Protein AF-A0A9N9QZ19-F1 (afdb_monomer_lite)

pLDDT: mean 88.07, std 14.99, range [30.77, 98.62]

Organism: NCBI:txid40085

Secondary structure (DSSP, 8-state):
---THHHHHHHHTTTSPEE-HHHHHH-HHHHTT-EES---S--PPPTT--S-----GGG-SSSSGGG--S----TTSTT---SSTT-SHHHHHHHHHHTTSTTT-SEEEEE--B-STT--EEEES-SS-SPPPTTHHHHHHHHHHHHHHT--TTS---EEEEHHHH---SS-HHHHIIIII--SEEEEEE-B--SS--TT-HHHHHHHHHHHHHHHHHHHHHHHHHHHHHHHHHTSS----

InterPro domains:
  IPR000834 Peptidase M14, carboxypeptidase A [PF00246] (3-188)
  IPR000834 Peptidase M14, carboxypeptidase A [PS52035] (1-220)
  IPR000834 Peptidase M14, carboxypeptidase A [SM00631] (4-201)

Sequence (241 aa):
MGNPDGIHFTQNLRQYPSLDPLMWSRNVTARNHTRPTHWYKNVDKEEGSEPCFGTNINRNFAYHWQDDNHKTPERCSQLYPGAKPFSTKEAQAIRKYVDRLTGVVHLAIHLHASFVPKKEYILYPWRFSKRVSSNYRTLQDIGEYAARQARLPDGRLYEVHQSSEDQQVAGTLSDYLVGVVGVDLVYLIKPYHPLYPNYSDTDILETYVKQSLTTILSVVRGWRSSTKLNTLSFFGRDVEF

Radius of gyration: 19.72 Å; chains: 1; bounding box: 56×38×57 Å

Foldseek 3Di:
DDDCQVVVVCVVQLPAAEDDQLCCQQDPVVVVRYDHLDAQFGADDDPPDPPHGGARLQLQAPDCSVVPPPPQDPRSDSHRHDPHRPPDPVNVVVCVVLLVCQPPAQAAEAEDADQDPPAWAWEADDQQDPDADPCNVLQQQLLVQLQVQLQDPVRDTHHYYYNNVVPNGHNGPRSCCCPPSNHNHYIYTHYHAHRSDPPVDVVRVVSSVSSRVSSVVSSVVSVVVVVVVVVVCVVPDDDDD

Structure (mmCIF, N/CA/C/O backbone):
data_AF-A0A9N9QZ19-F1
#
_entry.id   AF-A0A9N9QZ19-F1
#
loop_
_atom_site.group_PDB
_atom_site.id
_atom_site.type_symbol
_atom_site.label_atom_id
_atom_site.label_alt_id
_atom_site.label_comp_id
_atom_site.label_asym_id
_atom_site.label_entity_id
_atom_site.label_seq_id
_atom_site.pdbx_PDB_ins_code
_atom_site.Cartn_x
_atom_site.Cartn_y
_atom_site.Cartn_z
_atom_site.occupancy
_atom_site.B_iso_or_equiv
_atom_site.auth_seq_id
_atom_site.auth_comp_id
_atom_site.auth_asym_id
_atom_site.auth_atom_id
_atom_site.pdbx_PDB_model_num
ATOM 1 N N . MET A 1 1 ? 9.077 -20.262 2.594 1.00 34.47 1 MET A N 1
ATOM 2 C CA . MET A 1 1 ? 10.125 -19.237 2.408 1.00 34.47 1 MET A CA 1
ATOM 3 C C . MET A 1 1 ? 9.529 -18.136 1.550 1.00 34.47 1 MET A C 1
ATOM 5 O O . MET A 1 1 ? 8.845 -18.472 0.591 1.00 34.47 1 MET A O 1
ATOM 9 N N . GLY A 1 2 ? 9.673 -16.867 1.946 1.00 46.41 2 GLY A N 1
ATOM 10 C CA . GLY A 1 2 ? 9.228 -15.738 1.120 1.00 46.41 2 GLY A CA 1
ATOM 11 C C . GLY A 1 2 ? 10.031 -15.686 -0.177 1.00 46.41 2 GLY A C 1
ATOM 12 O O . GLY A 1 2 ? 11.180 -16.116 -0.177 1.00 46.41 2 GLY A O 1
ATOM 13 N N . ASN A 1 3 ? 9.418 -15.221 -1.263 1.00 59.25 3 ASN A N 1
ATOM 14 C CA . ASN A 1 3 ? 10.079 -15.037 -2.550 1.00 59.25 3 ASN A CA 1
ATOM 15 C C . ASN A 1 3 ? 11.069 -13.853 -2.426 1.00 59.25 3 ASN A C 1
ATOM 17 O O . ASN A 1 3 ? 10.615 -12.720 -2.265 1.00 59.25 3 ASN A O 1
ATOM 21 N N . PRO A 1 4 ? 12.401 -14.075 -2.375 1.00 62.28 4 PRO A N 1
ATOM 22 C CA . PRO A 1 4 ? 13.372 -12.999 -2.143 1.00 62.28 4 PRO A CA 1
ATOM 23 C C . PRO A 1 4 ? 13.673 -12.201 -3.421 1.00 62.28 4 PRO A C 1
ATOM 25 O O . PRO A 1 4 ? 14.468 -11.258 -3.403 1.00 62.28 4 PRO A O 1
ATOM 28 N N . ASP A 1 5 ? 13.062 -12.594 -4.537 1.00 77.00 5 ASP A N 1
ATOM 29 C CA . ASP A 1 5 ? 13.292 -12.059 -5.871 1.00 77.00 5 ASP A CA 1
ATOM 30 C C . ASP A 1 5 ? 13.122 -10.537 -5.941 1.00 77.00 5 ASP A C 1
ATOM 32 O O . ASP A 1 5 ? 13.953 -9.871 -6.549 1.00 77.00 5 ASP A O 1
ATOM 36 N N . GLY A 1 6 ? 12.142 -9.959 -5.243 1.00 78.56 6 GLY A N 1
ATOM 37 C CA . GLY A 1 6 ? 11.918 -8.514 -5.201 1.00 78.56 6 GLY A CA 1
ATOM 38 C C . GLY A 1 6 ? 13.059 -7.730 -4.539 1.00 78.56 6 GLY A C 1
ATOM 39 O O . GLY A 1 6 ? 13.413 -6.637 -4.993 1.00 78.56 6 GLY A O 1
ATOM 40 N N . ILE A 1 7 ? 13.684 -8.283 -3.493 1.00 81.00 7 ILE A N 1
ATOM 41 C CA . ILE A 1 7 ? 14.817 -7.634 -2.813 1.00 81.00 7 ILE A CA 1
ATOM 42 C C . ILE A 1 7 ? 16.041 -7.659 -3.724 1.00 81.00 7 ILE A C 1
ATOM 44 O O . ILE A 1 7 ? 16.631 -6.609 -3.979 1.00 81.00 7 ILE A O 1
ATOM 48 N N . HIS A 1 8 ? 16.389 -8.829 -4.262 1.00 87.81 8 HIS A N 1
ATOM 49 C CA . HIS A 1 8 ? 17.517 -8.952 -5.186 1.00 87.81 8 HIS A CA 1
ATOM 50 C C . HIS A 1 8 ? 17.305 -8.111 -6.449 1.00 87.81 8 HIS A C 1
ATOM 52 O O . HIS A 1 8 ? 18.212 -7.403 -6.881 1.00 87.81 8 HIS A O 1
ATOM 58 N N . PHE A 1 9 ? 16.088 -8.108 -6.996 1.00 88.00 9 PHE A N 1
ATOM 59 C CA . PHE A 1 9 ? 15.711 -7.279 -8.136 1.00 88.00 9 PHE A CA 1
ATOM 60 C C . PHE A 1 9 ? 15.949 -5.794 -7.866 1.00 88.00 9 PHE A C 1
ATOM 62 O O . PHE A 1 9 ? 16.642 -5.122 -8.628 1.00 88.00 9 PHE A O 1
ATOM 69 N N . THR A 1 10 ? 15.415 -5.272 -6.760 1.00 83.38 10 THR A N 1
ATOM 70 C CA . THR A 1 10 ? 15.576 -3.850 -6.438 1.00 83.38 10 THR A CA 1
ATOM 71 C C . THR A 1 10 ? 17.020 -3.488 -6.111 1.00 83.38 10 THR A C 1
ATOM 73 O O . THR A 1 10 ? 17.434 -2.394 -6.480 1.00 83.38 10 THR A O 1
ATOM 76 N N . GLN A 1 11 ? 17.790 -4.371 -5.462 1.00 86.94 11 GLN A N 1
ATOM 77 C CA . GLN A 1 11 ? 19.219 -4.183 -5.169 1.00 86.94 11 GLN A CA 1
ATOM 78 C C . GLN A 1 11 ? 20.076 -4.104 -6.434 1.00 86.94 11 GLN A C 1
ATOM 80 O O . GLN A 1 11 ? 20.873 -3.175 -6.565 1.00 86.94 11 GLN A O 1
ATOM 85 N N . ASN A 1 12 ? 19.865 -5.018 -7.381 1.00 89.25 12 ASN A N 1
ATOM 86 C CA . ASN A 1 12 ? 20.643 -5.083 -8.619 1.00 89.25 12 ASN A CA 1
ATOM 87 C C . ASN A 1 12 ? 20.448 -3.847 -9.504 1.00 89.25 12 ASN A C 1
ATOM 89 O O . ASN A 1 12 ? 21.345 -3.468 -10.247 1.00 89.25 12 ASN A O 1
ATOM 93 N N . LEU A 1 13 ? 19.289 -3.193 -9.406 1.00 89.25 13 LEU A N 1
ATOM 94 C CA . LEU A 1 13 ? 18.967 -2.025 -10.220 1.00 89.25 13 LEU A CA 1
ATOM 95 C C . LEU A 1 13 ? 19.428 -0.696 -9.608 1.00 89.25 13 LEU A C 1
ATOM 97 O O . LEU A 1 13 ? 19.381 0.311 -10.304 1.00 89.25 13 LEU A O 1
ATOM 101 N N . ARG A 1 14 ? 19.857 -0.638 -8.336 1.00 85.38 14 ARG A N 1
ATOM 102 C CA . ARG A 1 14 ? 20.022 0.639 -7.595 1.00 85.38 14 ARG A CA 1
ATOM 103 C C . ARG A 1 14 ? 20.974 1.634 -8.253 1.00 85.38 14 ARG A C 1
ATOM 105 O O . ARG A 1 14 ? 20.723 2.833 -8.186 1.00 85.38 14 ARG A O 1
ATOM 112 N N . GLN A 1 15 ? 22.054 1.140 -8.852 1.00 88.12 15 GLN A N 1
ATOM 113 C CA . GLN A 1 15 ? 23.117 1.972 -9.423 1.00 88.12 15 GLN A CA 1
ATOM 114 C C . GLN A 1 15 ? 22.785 2.496 -10.822 1.00 88.12 15 GLN A C 1
ATOM 116 O O . GLN A 1 15 ? 23.476 3.374 -11.330 1.00 88.12 15 GLN A O 1
ATOM 121 N N . TYR A 1 16 ? 21.740 1.967 -11.459 1.00 92.62 16 TYR A N 1
ATOM 122 C CA . TYR A 1 16 ? 21.416 2.340 -12.825 1.00 92.62 16 TYR A CA 1
ATOM 123 C C . TYR A 1 16 ? 20.703 3.698 -12.905 1.00 92.62 16 TYR A C 1
ATOM 125 O O . TYR A 1 16 ? 19.959 4.075 -11.990 1.00 92.62 16 TYR A O 1
ATOM 133 N N . PRO A 1 17 ? 20.893 4.447 -14.005 1.00 94.38 17 PRO A N 1
ATOM 134 C CA . PRO A 1 17 ? 20.132 5.658 -14.281 1.00 94.38 17 PRO A CA 1
ATOM 135 C C . PRO A 1 17 ? 18.635 5.355 -14.399 1.00 94.38 17 PRO A C 1
ATOM 137 O O . PRO A 1 17 ? 18.229 4.293 -14.881 1.00 94.38 17 PRO A O 1
ATOM 140 N N . SER A 1 18 ? 17.802 6.290 -13.944 1.00 94.31 18 SER A N 1
ATOM 141 C CA . SER A 1 18 ? 16.351 6.123 -13.970 1.00 94.31 18 SER A CA 1
ATOM 142 C C . SER A 1 18 ? 15.761 6.329 -15.363 1.00 94.31 18 SER A C 1
ATOM 144 O O . SER A 1 18 ? 16.161 7.231 -16.093 1.00 94.31 18 SER A O 1
ATOM 146 N N . LEU A 1 19 ? 14.738 5.543 -15.672 1.00 95.75 19 LEU A N 1
ATOM 147 C CA . LEU A 1 19 ? 13.919 5.600 -16.873 1.00 95.75 19 LEU A CA 1
ATOM 148 C C . LEU A 1 19 ? 12.440 5.540 -16.468 1.00 95.75 19 LEU A C 1
ATOM 150 O O . LEU A 1 19 ? 12.092 4.975 -15.426 1.00 95.75 19 LEU A O 1
ATOM 154 N N . ASP A 1 20 ? 11.562 6.120 -17.286 1.00 95.75 20 ASP A N 1
ATOM 155 C CA . ASP A 1 20 ? 10.117 5.977 -17.105 1.00 95.75 20 ASP A CA 1
ATOM 156 C C . ASP A 1 20 ? 9.729 4.482 -17.005 1.00 95.75 20 ASP A C 1
ATOM 158 O O . ASP A 1 20 ? 10.199 3.684 -17.822 1.00 95.75 20 ASP A O 1
ATOM 162 N N . PRO A 1 21 ? 8.903 4.050 -16.033 1.00 93.56 21 PRO A N 1
ATOM 163 C CA . PRO A 1 21 ? 8.648 2.627 -15.820 1.00 93.56 21 PRO A CA 1
ATOM 164 C C . PRO A 1 21 ? 7.910 1.947 -16.963 1.00 93.56 21 PRO A C 1
ATOM 166 O O . PRO A 1 21 ? 8.094 0.743 -17.156 1.00 93.56 21 PRO A O 1
ATOM 169 N N . LEU A 1 22 ? 7.072 2.673 -17.709 1.00 92.38 22 LEU A N 1
ATOM 170 C CA . LEU A 1 22 ? 6.375 2.101 -18.853 1.00 92.38 22 LEU A CA 1
ATOM 171 C C . LEU A 1 22 ? 7.354 1.898 -20.012 1.00 92.38 22 LEU A C 1
ATOM 173 O O . LEU A 1 22 ? 7.381 0.818 -20.608 1.00 92.38 22 LEU A O 1
ATOM 177 N N . MET A 1 23 ? 8.216 2.886 -20.274 1.00 93.44 23 MET A N 1
ATOM 178 C CA . MET A 1 23 ? 9.316 2.747 -21.233 1.00 93.44 23 MET A CA 1
ATOM 179 C C . MET A 1 23 ? 10.273 1.618 -20.840 1.00 93.44 23 MET A C 1
ATOM 181 O O . MET A 1 23 ? 10.601 0.777 -21.676 1.00 93.44 23 MET A O 1
ATOM 185 N N . TRP A 1 24 ? 10.669 1.560 -19.567 1.00 93.81 24 TRP A N 1
ATOM 186 C CA . TRP A 1 24 ? 11.537 0.518 -19.021 1.00 93.81 24 TRP A CA 1
ATOM 187 C C . TRP A 1 24 ? 10.908 -0.869 -19.171 1.00 93.81 24 TRP A C 1
ATOM 189 O O . TRP A 1 24 ? 11.570 -1.809 -19.595 1.00 93.81 24 TRP A O 1
ATOM 199 N N . SER A 1 25 ? 9.607 -1.005 -18.901 1.00 91.62 25 SER A N 1
ATOM 200 C CA . SER A 1 25 ? 8.905 -2.289 -19.024 1.00 91.62 25 SER A CA 1
ATOM 201 C C . SER A 1 25 ? 8.822 -2.783 -20.473 1.00 91.62 25 SER A C 1
ATOM 203 O O . SER A 1 25 ? 8.890 -3.990 -20.698 1.00 91.62 25 SER A O 1
ATOM 205 N N . ARG A 1 26 ? 8.691 -1.868 -21.445 1.00 91.62 26 ARG A N 1
ATOM 206 C CA . ARG A 1 26 ? 8.545 -2.186 -22.876 1.00 91.62 26 ARG A CA 1
ATOM 207 C C . ARG A 1 26 ? 9.880 -2.396 -23.600 1.00 91.62 26 ARG A C 1
ATOM 209 O O . ARG A 1 26 ? 9.954 -3.229 -24.498 1.00 91.62 26 ARG A O 1
ATOM 216 N N . ASN A 1 27 ? 10.927 -1.652 -23.244 1.00 91.69 27 ASN A N 1
ATOM 217 C CA . ASN A 1 27 ? 12.197 -1.656 -23.973 1.00 91.69 27 ASN A CA 1
ATOM 218 C C . ASN A 1 27 ? 13.223 -2.600 -23.329 1.00 91.69 27 ASN A C 1
ATOM 220 O O . ASN A 1 27 ? 13.951 -2.212 -22.415 1.00 91.69 27 ASN A O 1
ATOM 224 N N . VAL A 1 28 ? 13.315 -3.829 -23.850 1.00 88.56 28 VAL A N 1
ATOM 225 C CA . VAL A 1 28 ? 14.217 -4.876 -23.336 1.00 88.56 28 VAL A CA 1
ATOM 226 C C . VAL A 1 28 ? 15.674 -4.418 -23.280 1.00 88.56 28 VAL A C 1
ATOM 228 O O . VAL A 1 28 ? 16.325 -4.616 -22.258 1.00 88.56 28 VAL A O 1
ATOM 231 N N . THR A 1 29 ? 16.165 -3.764 -24.333 1.00 91.06 29 THR A N 1
ATOM 232 C CA . THR A 1 29 ? 17.560 -3.314 -24.434 1.00 91.06 29 THR A CA 1
ATOM 233 C C . THR A 1 29 ? 17.888 -2.237 -23.402 1.00 91.06 29 THR A C 1
ATOM 235 O O . THR A 1 29 ? 18.968 -2.250 -22.809 1.00 91.06 29 THR A O 1
ATOM 238 N N . ALA A 1 30 ? 16.948 -1.324 -23.136 1.00 91.25 30 ALA A N 1
ATOM 239 C CA . ALA A 1 30 ? 17.138 -0.277 -22.136 1.00 91.25 30 ALA A CA 1
ATOM 240 C C . ALA A 1 30 ? 17.236 -0.844 -20.709 1.00 91.25 30 ALA A C 1
ATOM 242 O O . ALA A 1 30 ? 17.996 -0.312 -19.898 1.00 91.25 30 ALA A O 1
ATOM 243 N N . ARG A 1 31 ? 16.528 -1.941 -20.396 1.00 90.06 31 ARG A N 1
ATOM 244 C CA . ARG A 1 31 ? 16.515 -2.537 -19.044 1.00 90.06 31 ARG A CA 1
ATOM 245 C C . ARG A 1 31 ? 17.882 -2.982 -18.543 1.00 90.06 31 ARG A C 1
ATOM 247 O O . ARG A 1 31 ? 18.117 -2.931 -17.343 1.00 90.06 31 ARG A O 1
ATOM 254 N N . ASN A 1 32 ? 18.774 -3.381 -19.446 1.00 89.94 32 ASN A N 1
ATOM 255 C CA . ASN A 1 32 ? 2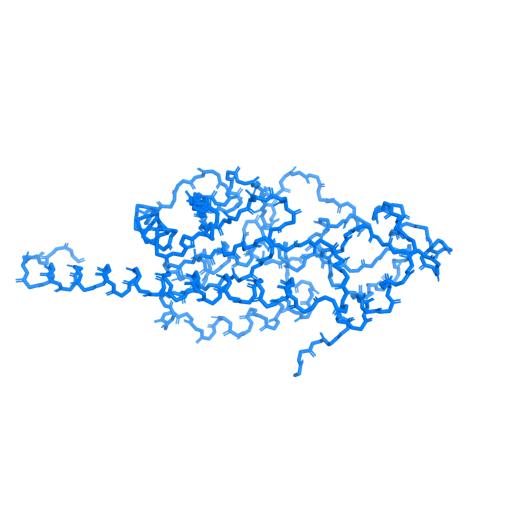0.102 -3.879 -19.084 1.00 89.94 32 ASN A CA 1
ATOM 256 C C . ASN A 1 32 ? 20.995 -2.807 -18.440 1.00 89.94 32 ASN A C 1
ATOM 258 O O . ASN A 1 32 ? 21.965 -3.148 -17.774 1.00 89.94 32 ASN A O 1
ATOM 262 N N . HIS A 1 33 ? 20.677 -1.524 -18.640 1.00 93.38 33 HIS A N 1
ATOM 263 C CA . HIS A 1 33 ? 21.534 -0.406 -18.233 1.00 93.38 33 HIS A CA 1
ATOM 264 C C . HIS A 1 33 ? 20.766 0.709 -17.512 1.00 93.38 33 HIS A C 1
ATOM 266 O O . HIS A 1 33 ? 21.324 1.769 -17.248 1.00 93.38 33 HIS A O 1
ATOM 272 N N . THR A 1 34 ? 19.474 0.516 -17.243 1.00 95.56 34 THR A N 1
ATOM 273 C CA . THR A 1 34 ? 18.600 1.522 -16.623 1.00 95.56 34 THR A CA 1
ATOM 274 C C . THR A 1 34 ? 17.715 0.867 -15.566 1.00 95.56 34 THR A C 1
ATOM 276 O O . THR A 1 34 ? 17.561 -0.355 -15.534 1.00 95.56 34 THR A O 1
ATOM 279 N N . ARG A 1 35 ? 17.090 1.669 -14.706 1.00 94.19 35 ARG A N 1
ATOM 280 C CA . ARG A 1 35 ? 16.085 1.226 -13.725 1.00 94.19 35 ARG A CA 1
ATOM 281 C C . ARG A 1 35 ? 14.788 2.011 -13.888 1.00 94.19 35 ARG A C 1
ATOM 283 O O . ARG A 1 35 ? 14.850 3.168 -14.295 1.00 94.19 35 ARG A O 1
ATOM 290 N N . PRO A 1 36 ? 13.622 1.466 -13.517 1.00 93.88 36 PRO A N 1
ATOM 291 C CA . PRO A 1 36 ? 12.407 2.262 -13.498 1.00 93.88 36 PRO A CA 1
ATOM 292 C C . PRO A 1 36 ? 12.460 3.283 -12.344 1.00 93.88 36 PRO A C 1
ATOM 294 O O . PRO A 1 36 ? 13.072 3.028 -11.304 1.00 93.88 36 PRO A O 1
ATOM 297 N N . THR A 1 37 ? 11.805 4.439 -12.491 1.00 93.06 37 THR A N 1
ATOM 298 C CA . THR A 1 37 ? 11.670 5.415 -11.384 1.00 93.06 37 THR A CA 1
ATOM 299 C C . THR A 1 37 ? 10.884 4.859 -10.193 1.00 93.06 37 THR A C 1
ATOM 301 O O . THR A 1 37 ? 11.062 5.328 -9.072 1.00 93.06 37 THR A O 1
ATOM 304 N N . HIS A 1 38 ? 10.039 3.851 -10.425 1.00 91.94 38 HIS A N 1
ATOM 305 C CA . HIS A 1 38 ? 9.308 3.082 -9.421 1.00 91.94 38 HIS A CA 1
ATOM 306 C C . HIS A 1 38 ? 8.917 1.706 -9.972 1.00 91.94 38 HIS A C 1
ATOM 308 O O . HIS A 1 38 ? 8.683 1.549 -11.171 1.00 91.94 38 HIS A O 1
ATOM 314 N N . TRP A 1 39 ? 8.808 0.717 -9.087 1.00 92.25 39 TRP A N 1
ATOM 315 C CA . TRP A 1 39 ? 8.338 -0.624 -9.424 1.00 92.25 39 TRP A CA 1
ATOM 316 C C . TRP A 1 39 ? 7.344 -1.106 -8.367 1.00 92.25 39 TRP A C 1
ATOM 318 O O . TRP A 1 39 ? 7.694 -1.205 -7.193 1.00 92.25 39 TRP A O 1
ATOM 328 N N . TYR A 1 40 ? 6.103 -1.382 -8.775 1.00 91.56 40 TYR A N 1
ATOM 329 C CA . TYR A 1 40 ? 5.004 -1.780 -7.875 1.00 91.56 40 TYR A CA 1
ATOM 330 C C . TYR A 1 40 ? 4.543 -3.225 -8.073 1.00 91.56 40 TYR A C 1
ATOM 332 O O . TYR A 1 40 ? 3.546 -3.655 -7.492 1.00 91.56 40 TYR A O 1
ATOM 340 N N . LYS A 1 41 ? 5.244 -3.972 -8.922 1.00 92.56 41 LYS A N 1
ATOM 341 C CA . LYS A 1 41 ? 4.891 -5.342 -9.282 1.00 92.56 41 LYS A CA 1
ATOM 342 C C . LYS A 1 41 ? 5.829 -6.338 -8.611 1.00 92.56 41 LYS A C 1
ATOM 344 O O . LYS A 1 41 ? 6.907 -5.975 -8.147 1.00 92.56 41 LYS A O 1
ATOM 349 N N . ASN A 1 42 ? 5.446 -7.608 -8.593 1.00 92.75 42 ASN A N 1
ATOM 350 C CA . ASN A 1 42 ? 6.426 -8.677 -8.421 1.00 92.75 42 ASN A CA 1
ATOM 351 C C . ASN A 1 42 ? 7.282 -8.821 -9.695 1.00 92.75 42 ASN A C 1
ATOM 353 O O . ASN A 1 42 ? 7.182 -8.004 -10.618 1.00 92.75 42 ASN A O 1
ATOM 357 N N . VAL A 1 43 ? 8.150 -9.830 -9.745 1.00 91.25 43 VAL A N 1
ATOM 358 C CA . VAL A 1 43 ? 9.047 -10.056 -10.893 1.00 91.25 43 VAL A CA 1
ATOM 359 C C . VAL A 1 43 ? 8.760 -11.367 -11.628 1.00 91.25 43 VAL A C 1
ATOM 361 O O . VAL A 1 43 ? 9.579 -11.829 -12.422 1.00 91.25 43 VAL A O 1
ATOM 364 N N . ASP A 1 44 ? 7.564 -11.925 -11.425 1.00 88.50 44 ASP A N 1
ATOM 365 C CA . ASP A 1 44 ? 7.109 -13.141 -12.096 1.00 88.50 44 ASP A CA 1
ATOM 366 C C . ASP A 1 44 ? 7.061 -12.962 -13.616 1.00 88.50 44 ASP A C 1
ATOM 368 O O . ASP A 1 44 ? 6.492 -11.999 -14.142 1.00 88.50 44 ASP A O 1
ATOM 372 N N . LYS A 1 45 ? 7.606 -13.943 -14.336 1.00 85.19 45 LYS A N 1
ATOM 373 C CA . LYS A 1 45 ? 7.455 -14.064 -15.787 1.00 85.19 45 LYS A CA 1
ATOM 374 C C . LYS A 1 45 ? 6.221 -14.913 -16.082 1.00 85.19 45 LYS A C 1
ATOM 376 O O . LYS A 1 45 ? 6.127 -16.041 -15.614 1.00 85.19 45 LYS A O 1
ATOM 381 N N . GLU A 1 46 ? 5.295 -14.392 -16.877 1.00 72.06 46 GLU A N 1
ATOM 382 C CA . GLU A 1 46 ? 4.243 -15.211 -17.492 1.00 72.06 46 GLU A CA 1
ATOM 383 C C . GLU A 1 46 ? 4.753 -15.709 -18.848 1.00 72.06 46 GLU A C 1
ATOM 385 O O . GLU A 1 46 ? 5.341 -14.923 -19.606 1.00 72.06 46 GLU A O 1
ATOM 390 N N . GLU A 1 47 ? 4.490 -16.976 -19.156 1.00 68.81 47 GLU A N 1
ATOM 391 C CA . GLU A 1 47 ? 4.871 -17.617 -20.415 1.00 68.81 47 GLU A CA 1
ATOM 392 C C . GLU A 1 47 ? 4.345 -16.854 -21.643 1.00 68.81 47 GLU A C 1
ATOM 394 O O . GLU A 1 47 ? 3.249 -16.294 -21.641 1.00 68.81 47 GLU A O 1
ATOM 399 N N . GLY A 1 48 ? 5.158 -16.807 -22.702 1.00 64.56 48 GLY A N 1
ATOM 400 C CA . GLY A 1 48 ? 4.756 -16.286 -24.015 1.00 64.56 48 GLY A CA 1
ATOM 401 C C . GLY A 1 48 ? 4.575 -14.768 -24.120 1.00 64.56 48 GLY A C 1
ATOM 402 O O . GLY A 1 48 ? 4.141 -14.284 -25.159 1.00 64.56 48 GLY A O 1
ATOM 403 N N . SER A 1 49 ? 4.896 -13.999 -23.079 1.00 61.94 49 SER A N 1
ATOM 404 C CA . SER A 1 49 ? 4.702 -12.544 -23.067 1.00 61.94 49 SER A CA 1
ATOM 405 C C . SER A 1 49 ? 5.996 -11.803 -22.768 1.00 61.94 49 SER A C 1
ATOM 407 O O . SER A 1 49 ? 6.226 -11.300 -21.666 1.00 61.94 49 SER A O 1
ATOM 409 N N . GLU A 1 50 ? 6.835 -11.710 -23.792 1.00 73.44 50 GLU A N 1
ATOM 410 C CA . GLU A 1 50 ? 7.857 -10.674 -23.868 1.00 73.44 50 GLU A CA 1
ATOM 411 C C . GLU A 1 50 ? 7.260 -9.431 -24.553 1.00 73.44 50 GLU A C 1
ATOM 413 O O . GLU A 1 50 ? 6.468 -9.577 -25.484 1.00 73.44 50 GLU A O 1
ATOM 418 N N . PRO A 1 51 ? 7.574 -8.202 -24.096 1.00 84.38 51 PRO A N 1
ATOM 419 C CA . PRO A 1 51 ? 8.682 -7.854 -23.200 1.00 84.38 51 PRO A CA 1
ATOM 420 C C . PRO A 1 51 ? 8.325 -7.709 -21.707 1.00 84.38 51 PRO A C 1
ATOM 422 O O . PRO A 1 51 ? 9.235 -7.593 -20.884 1.00 84.38 51 PRO A O 1
ATOM 425 N N . CYS A 1 52 ? 7.047 -7.694 -21.322 1.00 89.38 52 CYS A N 1
ATOM 426 C CA . CYS A 1 52 ? 6.611 -7.221 -20.000 1.00 89.38 52 CYS A CA 1
ATOM 427 C C . CYS A 1 52 ? 6.385 -8.348 -18.979 1.00 89.38 52 CYS A C 1
ATOM 429 O O . CYS A 1 52 ? 5.863 -9.408 -19.302 1.00 89.38 52 CYS A O 1
ATOM 431 N N . PHE A 1 53 ? 6.712 -8.114 -17.708 1.00 91.19 53 PHE A N 1
ATOM 432 C CA . PHE A 1 53 ? 6.578 -9.110 -16.636 1.00 91.19 53 PHE A CA 1
ATOM 433 C C . PHE A 1 53 ? 6.105 -8.469 -15.330 1.00 91.19 53 PHE A C 1
ATOM 435 O O . PHE A 1 53 ? 6.083 -7.241 -15.209 1.00 91.19 53 PHE A O 1
ATOM 442 N N . GLY A 1 54 ? 5.729 -9.306 -14.369 1.00 91.75 54 GLY A N 1
ATOM 443 C CA . GLY A 1 54 ? 5.266 -8.901 -13.054 1.00 91.75 54 GLY A CA 1
ATOM 444 C C . GLY A 1 54 ? 3.793 -8.504 -13.014 1.00 91.75 54 GLY A C 1
ATOM 445 O O . GLY A 1 54 ? 3.239 -7.983 -13.984 1.00 91.75 54 GLY A O 1
ATOM 446 N N . THR A 1 55 ? 3.190 -8.698 -11.846 1.00 92.69 55 THR A N 1
ATOM 447 C CA . THR A 1 55 ? 1.820 -8.332 -11.472 1.00 92.69 55 THR A CA 1
ATOM 448 C C . THR A 1 55 ? 1.843 -7.462 -10.217 1.00 92.69 55 THR A C 1
ATOM 450 O O . THR A 1 55 ? 2.633 -7.697 -9.302 1.00 92.69 55 THR A O 1
ATOM 453 N N . ASN A 1 56 ? 0.973 -6.456 -10.146 1.00 93.88 56 ASN A N 1
ATOM 454 C CA . ASN A 1 56 ? 0.757 -5.691 -8.925 1.00 93.88 56 ASN A CA 1
ATOM 455 C C . ASN A 1 56 ? -0.047 -6.543 -7.931 1.00 93.88 56 ASN A C 1
ATOM 457 O O . ASN A 1 56 ? -1.263 -6.687 -8.060 1.00 93.88 56 ASN A O 1
ATOM 461 N N . ILE A 1 57 ? 0.639 -7.126 -6.942 1.00 94.31 57 ILE A N 1
ATOM 462 C CA . ILE A 1 57 ? 0.030 -8.065 -5.985 1.00 94.31 57 ILE A CA 1
ATOM 463 C C . ILE A 1 57 ? -1.137 -7.407 -5.233 1.00 94.31 57 ILE A C 1
ATOM 465 O O . ILE A 1 57 ? -2.173 -8.039 -5.046 1.00 94.31 57 ILE A O 1
ATOM 469 N N . ASN A 1 58 ? -1.030 -6.123 -4.867 1.00 94.38 58 ASN A N 1
ATOM 470 C CA . ASN A 1 58 ? -2.088 -5.392 -4.155 1.00 94.38 58 ASN A CA 1
ATOM 471 C C . ASN A 1 58 ? -3.254 -4.940 -5.063 1.00 94.38 58 ASN A C 1
ATOM 473 O O . ASN A 1 58 ? -4.016 -4.043 -4.707 1.00 94.38 58 ASN A O 1
ATOM 477 N N . ARG A 1 59 ? -3.378 -5.550 -6.243 1.00 94.12 59 ARG A N 1
ATOM 478 C CA . ARG A 1 59 ? -4.546 -5.501 -7.128 1.00 94.12 59 ARG A CA 1
ATOM 479 C C . ARG A 1 59 ? -4.983 -6.904 -7.573 1.00 94.12 59 ARG A C 1
ATOM 481 O O . ARG A 1 59 ? -5.769 -7.032 -8.502 1.00 94.12 59 ARG A O 1
ATOM 488 N N . ASN A 1 60 ? -4.452 -7.964 -6.957 1.00 95.00 60 ASN A N 1
ATOM 489 C CA . ASN A 1 60 ? -4.660 -9.353 -7.376 1.00 95.00 60 ASN A CA 1
ATOM 490 C C . ASN A 1 60 ? -5.592 -10.147 -6.439 1.00 95.00 60 ASN A C 1
ATOM 492 O O . ASN A 1 60 ? -5.683 -11.362 -6.561 1.00 95.00 60 ASN A O 1
ATOM 496 N N . PHE A 1 61 ? -6.296 -9.506 -5.504 1.00 96.25 61 PHE A N 1
ATOM 497 C CA . PHE A 1 61 ? -7.201 -10.189 -4.570 1.00 96.25 61 PHE A CA 1
ATOM 498 C C . PHE A 1 61 ? -8.643 -10.228 -5.099 1.00 96.25 61 PHE A C 1
ATOM 500 O O . PHE A 1 61 ? -9.104 -9.264 -5.704 1.00 96.25 61 PHE A O 1
ATOM 507 N N . ALA A 1 62 ? -9.377 -11.325 -4.872 1.00 94.94 62 ALA A N 1
ATOM 508 C CA . ALA A 1 62 ? -10.739 -11.516 -5.396 1.00 94.94 62 ALA A CA 1
ATOM 509 C C . ALA A 1 62 ? -11.821 -10.764 -4.597 1.00 94.94 62 ALA A C 1
ATOM 511 O O . ALA A 1 62 ? -12.744 -11.377 -4.068 1.00 94.94 62 ALA A O 1
ATOM 512 N N . TYR A 1 63 ? -11.723 -9.440 -4.500 1.00 94.50 63 TYR A N 1
ATOM 513 C CA . TYR A 1 63 ? -12.788 -8.615 -3.933 1.00 94.50 63 TYR A CA 1
ATOM 514 C C . TYR A 1 63 ? -12.947 -7.333 -4.743 1.00 94.50 63 TYR A C 1
ATOM 516 O O . TYR A 1 63 ? -11.999 -6.555 -4.879 1.00 94.50 63 TYR A O 1
ATOM 524 N N . HIS A 1 64 ? -14.119 -7.189 -5.369 1.00 93.38 64 HIS A N 1
ATOM 525 C CA . HIS A 1 64 ? -14.399 -6.178 -6.395 1.00 93.38 64 HIS A CA 1
ATOM 526 C C . HIS A 1 64 ? -13.337 -6.110 -7.506 1.00 93.38 64 HIS A C 1
ATOM 528 O O . HIS A 1 64 ? -13.190 -5.095 -8.169 1.00 93.38 64 HIS A O 1
ATOM 534 N N . TRP A 1 65 ? -12.585 -7.194 -7.739 1.00 90.75 65 TRP A N 1
ATOM 535 C CA . TRP A 1 65 ? -11.459 -7.218 -8.681 1.00 90.75 65 TRP A CA 1
ATOM 536 C C . TRP A 1 65 ? -11.863 -6.798 -10.103 1.00 90.75 65 TRP A C 1
ATOM 538 O O . TRP A 1 65 ? -11.090 -6.145 -10.795 1.00 90.75 65 TRP A O 1
ATOM 548 N N . GLN A 1 66 ? -13.086 -7.149 -10.513 1.00 83.50 66 GLN A N 1
ATOM 549 C CA . GLN A 1 66 ? -13.652 -6.793 -11.817 1.00 83.50 66 GLN A CA 1
ATOM 550 C C . GLN A 1 66 ? -14.262 -5.385 -11.858 1.00 83.50 66 GLN A C 1
ATOM 552 O O . GLN A 1 66 ? -14.474 -4.862 -12.946 1.00 83.50 66 GLN A O 1
ATOM 557 N N . ASP A 1 67 ? -14.519 -4.761 -10.707 1.00 80.50 67 ASP A N 1
ATOM 558 C CA . ASP A 1 67 ? -15.178 -3.452 -10.615 1.00 80.50 67 ASP A CA 1
ATOM 559 C C . ASP A 1 67 ? -14.213 -2.293 -10.894 1.00 80.50 67 ASP A C 1
ATOM 561 O O . ASP A 1 67 ? -14.641 -1.138 -10.988 1.00 80.50 67 ASP A O 1
ATOM 565 N N . ASP A 1 68 ? -12.910 -2.570 -11.038 1.00 67.62 68 ASP A N 1
ATOM 566 C CA . ASP A 1 68 ? -11.945 -1.588 -11.530 1.00 67.62 68 ASP A CA 1
ATOM 567 C C . ASP A 1 68 ? -12.164 -1.351 -13.034 1.00 67.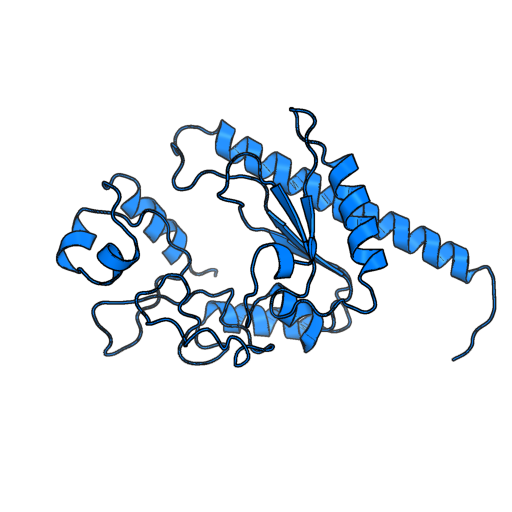62 68 ASP A C 1
ATOM 569 O O . ASP A 1 68 ? -11.441 -1.835 -13.904 1.00 67.62 68 ASP A O 1
ATOM 573 N N . ASN A 1 69 ? -13.218 -0.593 -13.339 1.00 50.12 69 ASN A N 1
ATOM 574 C CA . ASN A 1 69 ? -13.660 -0.258 -14.691 1.00 50.12 69 ASN A CA 1
ATOM 575 C C . ASN A 1 69 ? -12.730 0.742 -15.410 1.00 50.12 69 ASN A C 1
ATOM 577 O O . ASN A 1 69 ? -13.002 1.128 -16.552 1.00 50.12 69 ASN A O 1
ATOM 581 N N . HIS A 1 70 ? -11.607 1.150 -14.806 1.00 53.03 70 HIS A N 1
ATOM 582 C CA . HIS A 1 70 ? -10.532 1.818 -15.539 1.00 53.03 70 HIS A CA 1
ATOM 583 C C . HIS A 1 70 ? -9.756 0.778 -16.358 1.00 53.03 70 HIS A C 1
ATOM 585 O O . HIS A 1 70 ? -8.674 0.370 -15.954 1.00 53.03 70 HIS A O 1
ATOM 591 N N . LYS A 1 71 ? -10.327 0.361 -17.503 1.00 53.88 71 LYS A N 1
ATOM 592 C CA . LYS A 1 71 ? -9.665 -0.314 -18.642 1.00 53.88 71 LYS A CA 1
ATOM 593 C C . LYS A 1 71 ? -8.436 -1.133 -18.221 1.00 53.88 71 LYS A C 1
ATOM 595 O O . LYS A 1 71 ? -7.340 -0.576 -18.251 1.00 53.88 71 LYS A O 1
ATOM 600 N N . THR A 1 72 ? -8.627 -2.400 -17.823 1.00 65.31 72 THR A N 1
ATOM 601 C CA . THR A 1 72 ? -7.585 -3.324 -17.329 1.00 65.31 72 THR A CA 1
ATOM 602 C C . THR A 1 72 ? -6.209 -2.956 -17.891 1.00 65.31 72 THR A C 1
ATOM 604 O O . THR A 1 72 ? -5.984 -3.135 -19.092 1.00 65.31 72 THR A O 1
ATOM 607 N N . PRO A 1 73 ? -5.329 -2.338 -17.082 1.00 77.19 73 PRO A N 1
ATOM 608 C CA . PRO A 1 73 ? -4.126 -1.719 -17.609 1.00 77.19 73 PRO A CA 1
ATOM 609 C C . PRO A 1 73 ? -3.274 -2.778 -18.298 1.00 77.19 73 PRO A C 1
ATOM 611 O O . PRO A 1 73 ? -3.212 -3.920 -17.844 1.00 77.19 73 PRO A O 1
ATOM 614 N N . GLU A 1 74 ? -2.623 -2.410 -19.400 1.00 86.69 74 GLU A N 1
ATOM 615 C CA . GLU A 1 74 ? -1.757 -3.338 -20.125 1.00 86.69 74 GLU A CA 1
ATOM 616 C C . GLU A 1 74 ? -0.706 -3.946 -19.186 1.00 86.69 74 GLU A C 1
ATOM 618 O O . GLU A 1 74 ? -0.277 -3.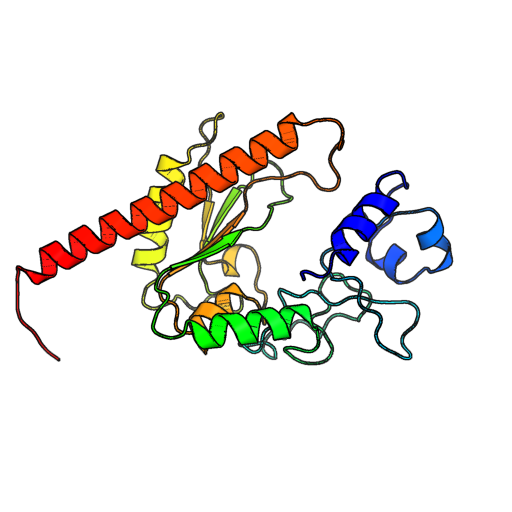322 -18.212 1.00 86.69 74 GLU A O 1
ATOM 623 N N . ARG A 1 75 ? -0.212 -5.139 -19.512 1.00 88.81 75 ARG A N 1
ATOM 624 C CA . ARG A 1 75 ? 0.749 -5.856 -18.666 1.00 88.81 75 ARG A CA 1
ATOM 625 C C . ARG A 1 75 ? 2.016 -5.063 -18.324 1.00 88.81 75 ARG A C 1
ATOM 627 O O . ARG A 1 75 ? 2.619 -5.260 -17.269 1.00 88.81 75 ARG A O 1
ATOM 634 N N . CYS A 1 76 ? 2.434 -4.158 -19.200 1.00 90.94 76 CYS A N 1
ATOM 635 C CA . CYS A 1 76 ? 3.594 -3.292 -18.989 1.00 90.94 76 CYS A CA 1
ATOM 636 C C . CYS A 1 76 ? 3.361 -2.205 -17.930 1.00 90.94 76 CYS A C 1
ATOM 638 O O . CYS A 1 76 ? 4.321 -1.679 -17.373 1.00 90.94 76 CYS A O 1
ATOM 640 N N . SER A 1 77 ? 2.105 -1.886 -17.623 1.00 91.94 77 SER A N 1
ATOM 641 C CA . SER A 1 77 ? 1.749 -0.917 -16.594 1.00 91.94 77 SER A CA 1
ATOM 642 C C . SER A 1 77 ? 2.132 -1.417 -15.204 1.00 91.94 77 SER A C 1
ATOM 644 O O . SER A 1 77 ? 1.979 -2.595 -14.883 1.00 91.94 77 SER A O 1
ATOM 646 N N . GLN A 1 78 ? 2.553 -0.495 -14.336 1.00 92.50 78 GLN A N 1
ATOM 647 C CA . GLN A 1 78 ? 2.774 -0.757 -12.908 1.00 92.50 78 GLN A CA 1
ATOM 648 C C . GLN A 1 78 ? 1.472 -1.068 -12.148 1.00 92.50 78 GLN A C 1
ATOM 650 O O . GLN A 1 78 ? 1.506 -1.545 -11.013 1.00 92.50 78 GLN A O 1
ATOM 655 N N . LEU A 1 79 ? 0.320 -0.816 -12.774 1.00 91.56 79 LEU A N 1
ATOM 656 C CA . LEU A 1 79 ? -1.003 -1.089 -12.218 1.00 91.56 79 LEU A CA 1
ATOM 657 C C . LEU A 1 79 ? -1.602 -2.416 -12.705 1.00 91.56 79 LEU A C 1
ATOM 659 O O . LEU A 1 79 ? -2.731 -2.710 -12.326 1.00 91.56 79 LEU A O 1
ATOM 663 N N . TYR A 1 80 ? -0.884 -3.209 -13.516 1.00 91.62 80 TYR A N 1
ATOM 664 C CA . TYR A 1 80 ? -1.388 -4.487 -14.037 1.00 91.62 80 TYR A CA 1
ATOM 665 C C . TYR A 1 80 ? -1.839 -5.421 -12.897 1.00 91.62 80 TYR A C 1
ATOM 667 O O . TYR A 1 80 ? -0.990 -5.844 -12.104 1.00 91.62 80 TYR A O 1
ATOM 675 N N . PRO A 1 81 ? -3.141 -5.758 -12.800 1.00 91.06 81 PRO A N 1
ATOM 676 C CA . PRO A 1 81 ? -3.694 -6.519 -11.680 1.00 91.06 81 PRO A CA 1
ATOM 677 C C . PRO A 1 81 ? -3.510 -8.035 -11.820 1.00 91.06 81 PRO A C 1
ATOM 679 O O . PRO A 1 81 ? -3.887 -8.770 -10.910 1.00 91.06 81 PRO A O 1
ATOM 682 N N . GLY A 1 82 ? -2.941 -8.506 -12.934 1.00 90.88 82 GLY A N 1
ATOM 683 C CA . GLY A 1 82 ? -2.855 -9.922 -13.297 1.00 90.88 82 GLY A CA 1
ATOM 684 C C . GLY A 1 82 ? -3.981 -10.342 -14.244 1.00 90.88 82 GLY A C 1
ATOM 685 O O . GLY A 1 82 ? -4.933 -9.598 -14.462 1.00 90.88 82 GLY A O 1
ATOM 686 N N . ALA A 1 83 ? -3.881 -11.544 -14.814 1.00 89.44 83 ALA A N 1
ATOM 687 C CA . ALA A 1 83 ? -4.875 -12.059 -15.764 1.00 89.44 83 ALA A CA 1
ATOM 688 C C . ALA A 1 83 ? -6.204 -12.468 -15.095 1.00 89.44 83 ALA A C 1
ATOM 690 O O . ALA A 1 83 ? -7.246 -12.534 -15.741 1.00 89.44 83 ALA A O 1
ATOM 691 N N . LYS A 1 84 ? -6.160 -12.780 -13.796 1.00 91.69 84 LYS A N 1
ATOM 692 C CA . LYS A 1 84 ? -7.300 -13.158 -12.953 1.00 91.69 84 LYS A CA 1
ATOM 693 C C . LYS A 1 84 ? -6.935 -12.925 -11.484 1.00 91.69 84 LYS A C 1
ATOM 695 O O . LYS A 1 84 ? -5.738 -12.891 -11.177 1.00 91.69 84 LYS A O 1
ATOM 700 N N . PRO A 1 85 ? -7.903 -12.813 -10.559 1.00 93.50 85 PRO A N 1
ATOM 701 C CA . PRO A 1 85 ? -7.566 -12.732 -9.146 1.00 93.50 85 PRO A CA 1
ATOM 702 C C . PRO A 1 85 ? -6.819 -13.995 -8.698 1.00 93.50 85 PRO A C 1
ATOM 704 O O . PRO A 1 85 ? -7.095 -15.105 -9.162 1.00 93.50 85 PRO A O 1
ATOM 707 N N . PHE A 1 86 ? -5.871 -13.816 -7.785 1.00 95.12 86 PHE A N 1
ATOM 708 C CA . PHE A 1 86 ? -4.962 -14.840 -7.279 1.00 95.12 86 PHE A CA 1
ATOM 709 C C . PHE A 1 86 ? -4.155 -15.538 -8.378 1.00 95.12 86 PHE A C 1
ATOM 711 O O . PHE A 1 86 ? -3.864 -16.730 -8.282 1.00 95.12 86 PHE A O 1
ATOM 718 N N . SER A 1 87 ? -3.796 -14.820 -9.443 1.00 92.94 87 SER A N 1
ATOM 719 C CA . SER A 1 87 ? -2.894 -15.336 -10.474 1.00 92.94 87 SER A CA 1
ATOM 720 C C . SER A 1 87 ? -1.445 -15.442 -9.994 1.00 92.94 87 SER A C 1
ATOM 722 O O . SER A 1 87 ? -0.705 -16.247 -10.549 1.00 92.94 87 SER A O 1
ATOM 724 N N . THR A 1 88 ? -1.031 -14.672 -8.978 1.00 92.62 88 THR A N 1
ATOM 725 C CA . THR A 1 88 ? 0.339 -14.745 -8.438 1.00 92.62 88 THR A CA 1
ATOM 726 C C . THR A 1 88 ? 0.454 -15.720 -7.270 1.00 92.62 88 THR A C 1
ATOM 728 O O . THR A 1 88 ? -0.486 -15.907 -6.488 1.00 92.62 88 THR A O 1
ATOM 731 N N . LYS A 1 89 ? 1.636 -16.328 -7.111 1.00 92.69 89 LYS A N 1
ATOM 732 C CA . LYS A 1 89 ? 1.908 -17.244 -5.992 1.00 92.69 89 LYS A CA 1
ATOM 733 C C . LYS A 1 89 ? 1.876 -16.517 -4.647 1.00 92.69 89 LYS A C 1
ATOM 735 O O . LYS A 1 89 ? 1.431 -17.096 -3.658 1.00 92.69 89 LYS A O 1
ATOM 740 N N . GLU A 1 90 ? 2.294 -15.253 -4.597 1.00 93.31 90 GLU A N 1
ATOM 741 C CA 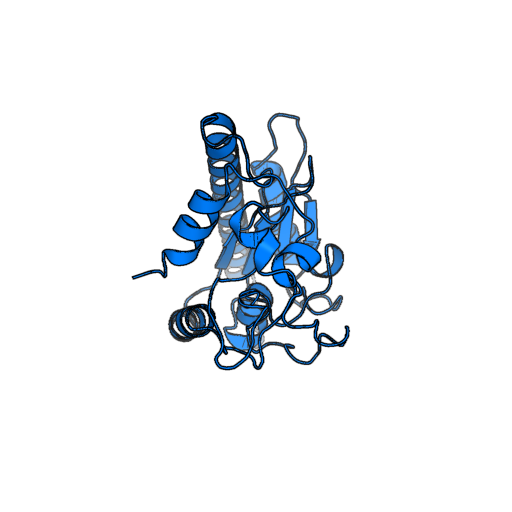. GLU A 1 90 ? 2.257 -14.440 -3.378 1.00 93.31 90 GLU A CA 1
ATOM 742 C C . GLU A 1 90 ? 0.820 -14.173 -2.921 1.00 93.31 90 GLU A C 1
ATOM 744 O O . GLU A 1 90 ? 0.505 -14.379 -1.748 1.00 93.31 90 GLU A O 1
ATOM 749 N N . ALA A 1 91 ? -0.073 -13.779 -3.837 1.00 95.06 91 ALA A N 1
ATOM 750 C CA . ALA A 1 91 ? -1.476 -13.532 -3.509 1.00 95.06 91 ALA A CA 1
ATOM 751 C C . ALA A 1 91 ? -2.173 -14.823 -3.043 1.00 95.06 91 ALA A C 1
ATOM 753 O O . ALA A 1 91 ? -2.919 -14.810 -2.063 1.00 95.06 91 ALA A O 1
ATOM 754 N N . GLN A 1 92 ? -1.878 -15.958 -3.690 1.00 96.06 92 GLN A N 1
ATOM 755 C CA . GLN A 1 92 ? -2.364 -17.278 -3.268 1.00 96.06 92 GLN A CA 1
ATOM 756 C C . GLN A 1 92 ? -1.858 -17.673 -1.874 1.00 96.06 92 GLN A C 1
ATOM 758 O O . GLN A 1 92 ? -2.619 -18.215 -1.070 1.00 96.06 92 GLN A O 1
ATOM 763 N N . ALA A 1 93 ? -0.586 -17.400 -1.568 1.00 95.38 93 ALA A N 1
ATOM 764 C CA . ALA A 1 93 ? -0.007 -17.692 -0.261 1.00 95.38 93 ALA A CA 1
ATOM 765 C C . ALA A 1 93 ? -0.660 -16.853 0.848 1.00 95.38 93 ALA A C 1
ATOM 767 O O . ALA A 1 93 ? -1.014 -17.403 1.892 1.00 95.38 93 ALA A O 1
ATOM 768 N N . ILE A 1 94 ? -0.872 -15.554 0.602 1.00 95.56 94 ILE A N 1
ATOM 769 C CA . ILE A 1 94 ? -1.566 -14.665 1.543 1.00 95.56 94 ILE A CA 1
ATOM 770 C C . ILE A 1 94 ? -2.996 -15.148 1.760 1.00 95.56 94 ILE A C 1
ATOM 772 O O . ILE A 1 94 ? -3.381 -15.337 2.910 1.00 95.56 94 ILE A O 1
ATOM 776 N N . ARG A 1 95 ? -3.748 -15.433 0.687 1.00 95.75 95 ARG A N 1
ATOM 777 C CA . ARG A 1 95 ? -5.099 -16.009 0.772 1.00 95.75 95 ARG A CA 1
ATOM 778 C C . ARG A 1 95 ? -5.126 -17.240 1.679 1.00 95.75 95 ARG A C 1
ATOM 780 O O . ARG A 1 95 ? -5.850 -17.265 2.664 1.00 95.75 95 ARG A O 1
ATOM 787 N N . LYS A 1 96 ? -4.274 -18.231 1.397 1.00 95.81 96 LYS A N 1
ATOM 788 C CA . LYS A 1 96 ? -4.210 -19.479 2.176 1.00 95.81 96 LYS A CA 1
ATOM 789 C C . LYS A 1 96 ? -3.928 -19.239 3.663 1.00 95.81 96 LYS A C 1
ATOM 791 O O . LYS A 1 96 ? -4.353 -20.039 4.496 1.00 95.81 96 LYS A O 1
ATOM 796 N N . TYR A 1 97 ? -3.171 -18.195 3.991 1.00 94.69 97 TYR A N 1
ATOM 797 C CA . TYR A 1 97 ? -2.886 -17.819 5.370 1.00 94.69 97 TYR A CA 1
ATOM 798 C C . TYR A 1 97 ? -4.086 -17.134 6.034 1.00 94.69 97 TYR A C 1
ATOM 800 O O . TYR A 1 97 ? -4.495 -17.563 7.109 1.00 94.69 97 TYR A O 1
ATOM 808 N N . VAL A 1 98 ? -4.676 -16.121 5.392 1.00 94.81 98 VAL A N 1
ATOM 809 C CA . VAL A 1 98 ? -5.763 -15.325 5.987 1.00 94.81 98 VAL A CA 1
ATOM 810 C C . VAL A 1 98 ? -7.091 -16.078 6.054 1.00 94.81 98 VAL A C 1
ATOM 812 O O . VAL A 1 98 ? -7.835 -15.868 7.003 1.00 94.81 98 VAL A O 1
ATOM 815 N N . ASP A 1 99 ? -7.342 -17.026 5.145 1.00 92.06 99 ASP A N 1
ATOM 816 C CA . ASP A 1 99 ? -8.527 -17.897 5.188 1.00 92.06 99 ASP A CA 1
ATOM 817 C C . ASP A 1 99 ? -8.571 -18.739 6.486 1.00 92.06 99 ASP A C 1
ATOM 819 O O . ASP A 1 99 ? -9.631 -19.165 6.930 1.00 92.06 99 ASP A O 1
ATOM 823 N N . ARG A 1 100 ? -7.420 -18.972 7.137 1.00 93.19 100 ARG A N 1
ATOM 824 C CA . ARG A 1 100 ? -7.335 -19.683 8.431 1.00 93.19 100 ARG A CA 1
ATOM 825 C C . ARG A 1 100 ? -7.580 -18.780 9.640 1.00 93.19 100 ARG A C 1
ATOM 827 O O . ARG A 1 100 ? -7.631 -19.275 10.760 1.00 93.19 100 ARG A O 1
ATOM 834 N N . LEU A 1 101 ? -7.643 -17.470 9.423 1.00 89.12 101 LEU A N 1
ATOM 835 C CA . LEU A 1 101 ? -7.764 -16.449 10.463 1.00 89.12 101 LEU A CA 1
ATOM 836 C C . LEU A 1 101 ? -9.185 -15.881 10.563 1.00 89.12 101 LEU A C 1
ATOM 838 O O . LEU A 1 101 ? -9.454 -15.075 11.457 1.00 89.12 101 LEU A O 1
ATOM 842 N N . THR A 1 102 ? -10.084 -16.300 9.670 1.00 89.50 102 THR A N 1
ATOM 843 C CA . THR A 1 102 ? -11.506 -15.950 9.692 1.00 89.50 102 THR A CA 1
ATOM 844 C C . THR A 1 102 ? -12.109 -16.237 11.066 1.00 89.50 102 THR A C 1
ATOM 846 O O . THR A 1 102 ? -11.957 -17.330 11.608 1.00 89.50 102 THR A O 1
ATOM 849 N N . GLY A 1 103 ? -12.766 -15.232 11.647 1.00 87.75 103 GLY A N 1
ATOM 850 C CA . GLY A 1 103 ? -13.374 -15.313 12.980 1.00 87.75 103 GLY A CA 1
ATOM 851 C C . GLY A 1 103 ? -12.397 -15.256 14.163 1.00 87.75 103 GLY A C 1
ATOM 852 O O . GLY A 1 103 ? -12.847 -15.245 15.303 1.00 87.75 103 GLY A O 1
ATOM 853 N N . VAL A 1 104 ? -11.081 -15.201 13.923 1.00 90.44 104 VAL A N 1
ATOM 854 C CA . VAL A 1 104 ? -10.049 -15.135 14.980 1.00 90.44 104 VAL A CA 1
ATOM 855 C C . VAL A 1 104 ? -9.368 -13.765 15.024 1.00 90.44 104 VAL A C 1
ATOM 857 O O . VAL A 1 104 ? -8.978 -13.288 16.089 1.00 90.44 104 VAL A O 1
ATOM 860 N N . VAL A 1 105 ? -9.193 -13.119 13.869 1.00 89.56 105 VAL A N 1
ATOM 861 C CA . VAL A 1 105 ? -8.511 -11.823 13.770 1.00 89.56 105 VAL A CA 1
ATOM 862 C C . VAL A 1 105 ? -9.516 -10.679 13.723 1.00 89.56 105 VAL A C 1
ATOM 864 O O . VAL A 1 105 ? -10.311 -10.577 12.797 1.00 89.56 105 VAL A O 1
ATOM 867 N N . HIS A 1 106 ? -9.409 -9.771 14.695 1.00 89.06 106 HIS A N 1
ATOM 868 C CA . HIS A 1 106 ? -10.258 -8.577 14.807 1.00 89.06 106 HIS A CA 1
ATOM 869 C C . HIS A 1 106 ? -9.582 -7.286 14.321 1.00 89.06 106 HIS A C 1
ATOM 871 O O . HIS A 1 106 ? -10.262 -6.302 14.042 1.00 89.06 106 HIS A O 1
ATOM 877 N N . LEU A 1 107 ? -8.247 -7.277 14.236 1.00 94.94 107 LEU A N 1
ATOM 878 C CA . LEU A 1 107 ? -7.444 -6.148 13.767 1.00 94.94 107 LEU A CA 1
ATOM 879 C C . LEU A 1 107 ? -6.360 -6.647 12.809 1.00 94.94 107 LEU A C 1
ATOM 881 O O . LEU A 1 107 ? -5.524 -7.464 13.194 1.00 94.94 107 LEU A O 1
ATOM 885 N N . ALA A 1 108 ? -6.333 -6.104 11.596 1.00 96.62 108 ALA A N 1
ATOM 886 C CA . ALA A 1 108 ? -5.257 -6.303 10.635 1.00 96.62 108 ALA A CA 1
ATOM 887 C C . ALA A 1 108 ? -4.631 -4.962 10.237 1.00 96.62 108 ALA A C 1
ATOM 889 O O . ALA A 1 108 ? -5.313 -3.954 10.052 1.00 96.62 108 ALA A O 1
ATOM 890 N N . ILE A 1 109 ? -3.308 -4.955 10.090 1.00 97.81 109 ILE A N 1
ATOM 891 C CA . ILE A 1 109 ? -2.555 -3.772 9.683 1.00 97.81 109 ILE A CA 1
ATOM 892 C C . ILE A 1 109 ? -1.722 -4.129 8.457 1.00 97.81 109 ILE A C 1
ATOM 894 O O . ILE A 1 109 ? -0.872 -5.017 8.502 1.00 97.81 109 ILE A O 1
ATOM 898 N N . HIS A 1 110 ? -1.964 -3.412 7.368 1.00 96.75 110 HIS A N 1
ATOM 899 C CA . HIS A 1 110 ? -1.175 -3.454 6.150 1.00 96.75 110 HIS A CA 1
ATOM 900 C C . HIS A 1 110 ? -0.208 -2.266 6.169 1.00 96.75 110 HIS A C 1
ATOM 902 O O . HIS A 1 110 ? -0.626 -1.113 6.105 1.00 96.75 110 HIS A O 1
ATOM 908 N N . LEU A 1 111 ? 1.091 -2.537 6.286 1.00 97.19 111 LEU A N 1
ATOM 909 C CA . LEU A 1 111 ? 2.118 -1.502 6.207 1.00 97.19 111 LEU A CA 1
ATOM 910 C C . LEU A 1 111 ? 2.555 -1.313 4.753 1.00 97.19 111 LEU A C 1
ATOM 912 O O . LEU A 1 111 ? 2.915 -2.275 4.078 1.00 97.19 111 LEU A O 1
ATOM 916 N N . HIS A 1 112 ? 2.562 -0.070 4.293 1.00 93.88 112 HIS A N 1
ATOM 917 C CA . HIS A 1 112 ? 3.079 0.322 2.989 1.00 93.88 112 HIS A CA 1
ATOM 918 C C . HIS A 1 112 ? 3.849 1.642 3.122 1.00 93.88 112 HIS A C 1
ATOM 920 O O . HIS A 1 112 ? 3.830 2.269 4.175 1.00 93.88 112 HIS A O 1
ATOM 926 N N . ALA A 1 113 ? 4.523 2.082 2.063 1.00 94.31 113 ALA A N 1
ATOM 927 C CA . ALA A 1 113 ? 5.182 3.381 2.045 1.00 94.31 113 ALA A CA 1
ATOM 928 C C . ALA A 1 113 ? 4.323 4.415 1.308 1.00 94.31 113 ALA A C 1
ATOM 930 O O . ALA A 1 113 ? 3.657 4.118 0.309 1.00 94.31 113 ALA A O 1
ATOM 931 N N . SER A 1 114 ? 4.353 5.650 1.793 1.00 95.12 114 SER A N 1
ATOM 932 C CA . SER A 1 114 ? 3.999 6.813 0.992 1.00 95.12 114 SER A CA 1
ATOM 933 C C . SER A 1 114 ? 5.250 7.342 0.308 1.00 95.12 114 SER A C 1
ATOM 935 O O . SER A 1 114 ? 6.260 7.594 0.957 1.00 95.12 114 SER A O 1
ATOM 937 N N . PHE A 1 115 ? 5.170 7.539 -1.002 1.00 93.94 115 PHE A N 1
ATOM 938 C CA . PHE A 1 115 ? 6.268 8.083 -1.802 1.00 93.94 115 PHE A CA 1
ATOM 939 C C . PHE A 1 115 ? 6.101 9.583 -2.082 1.00 93.94 115 PHE A C 1
ATOM 941 O O . PHE A 1 115 ? 6.860 10.152 -2.863 1.00 93.94 115 PHE A O 1
ATOM 948 N N . VAL A 1 116 ? 5.101 10.224 -1.466 1.00 93.44 116 VAL A N 1
ATOM 949 C CA . VAL A 1 116 ? 4.836 11.658 -1.609 1.00 93.44 116 VAL A CA 1
ATOM 950 C C . VAL A 1 116 ? 5.419 12.386 -0.392 1.00 93.44 116 VAL A C 1
ATOM 952 O O . VAL A 1 116 ? 5.058 12.046 0.737 1.00 93.44 116 VAL A O 1
ATOM 955 N N . PRO A 1 117 ? 6.322 13.368 -0.580 1.00 93.38 117 PRO A N 1
ATOM 956 C CA . PRO A 1 117 ? 6.910 14.111 0.529 1.00 93.38 117 PRO A CA 1
ATOM 957 C C . PRO A 1 117 ? 5.850 14.741 1.433 1.00 93.38 117 PRO A C 1
ATOM 959 O O . PRO A 1 117 ? 4.901 15.353 0.945 1.00 93.38 117 PRO A O 1
ATOM 962 N N . LYS A 1 118 ? 6.048 14.623 2.752 1.00 91.69 118 LYS A N 1
ATOM 963 C CA . LYS A 1 118 ? 5.153 15.174 3.786 1.00 91.69 118 LYS A CA 1
ATOM 964 C C . LYS A 1 118 ? 3.700 14.681 3.694 1.00 91.69 118 LYS A C 1
ATOM 966 O O . LYS A 1 118 ? 2.775 15.414 4.041 1.00 91.69 118 LYS A O 1
ATOM 971 N N . LYS A 1 119 ? 3.503 13.459 3.202 1.00 94.38 119 LYS A N 1
ATOM 972 C CA . LYS A 1 119 ? 2.199 12.807 3.118 1.00 94.38 119 LYS A CA 1
ATOM 973 C C . LYS A 1 119 ? 2.265 11.435 3.762 1.00 94.38 119 LYS A C 1
ATOM 975 O O . LYS A 1 119 ? 2.688 10.472 3.130 1.00 94.38 119 LYS A O 1
ATOM 980 N N . GLU A 1 120 ? 1.854 11.356 5.012 1.00 96.94 120 GLU A N 1
ATOM 981 C CA . GLU A 1 120 ? 1.806 10.142 5.810 1.00 96.94 120 GLU A CA 1
ATOM 982 C C . GLU A 1 120 ? 0.347 9.829 6.121 1.00 96.94 120 GLU A C 1
ATOM 984 O O . GLU A 1 120 ? -0.404 10.719 6.511 1.00 96.94 120 GLU A O 1
ATOM 989 N N . TYR A 1 121 ? -0.065 8.576 5.943 1.00 98.25 121 TYR A N 1
ATOM 990 C CA . TYR A 1 121 ? -1.483 8.223 6.011 1.00 98.25 121 TYR A CA 1
ATOM 991 C C . TYR A 1 121 ? -1.769 7.077 6.976 1.00 98.25 121 TYR A C 1
ATOM 993 O O . TYR A 1 121 ? -1.001 6.115 7.059 1.00 98.25 121 TYR A O 1
ATOM 1001 N N . ILE A 1 122 ? -2.911 7.156 7.655 1.00 98.62 122 ILE A N 1
ATOM 1002 C CA . ILE A 1 122 ? -3.579 6.022 8.298 1.00 98.62 122 ILE A CA 1
ATOM 1003 C C . ILE A 1 122 ? -4.910 5.864 7.574 1.00 98.62 122 ILE A C 1
ATOM 1005 O O . ILE A 1 122 ? -5.883 6.554 7.859 1.00 98.62 122 ILE A O 1
ATOM 1009 N N . LEU A 1 123 ? -4.934 4.974 6.593 1.00 98.19 123 LEU A N 1
ATOM 1010 C CA . LEU A 1 123 ? -6.104 4.752 5.759 1.00 98.19 123 LEU A CA 1
ATOM 1011 C C . LEU A 1 123 ? -6.881 3.538 6.249 1.00 98.19 123 LEU A C 1
ATOM 1013 O O . LEU A 1 123 ? -6.314 2.619 6.838 1.00 98.19 123 LEU A O 1
ATOM 1017 N N . TYR A 1 124 ? -8.167 3.493 5.937 1.00 97.94 124 TYR A N 1
ATOM 1018 C CA . TYR A 1 124 ? -9.010 2.323 6.170 1.00 97.94 124 TYR A CA 1
ATOM 1019 C C . TYR A 1 124 ? -9.892 2.041 4.938 1.00 97.94 124 TYR A C 1
ATOM 1021 O O . TYR A 1 124 ? -10.015 2.908 4.065 1.00 97.94 124 TYR A O 1
ATOM 1029 N N . PRO A 1 125 ? -10.431 0.821 4.771 1.00 96.81 125 PRO A N 1
ATOM 1030 C CA . PRO A 1 125 ? -11.329 0.482 3.666 1.00 96.81 125 PRO A CA 1
ATOM 1031 C C . PRO A 1 125 ? -12.588 1.363 3.606 1.00 96.81 125 PRO A C 1
ATOM 1033 O O . PRO A 1 125 ? -13.037 1.901 4.606 1.00 96.81 125 PRO A O 1
ATOM 1036 N N . TRP A 1 126 ? -13.211 1.535 2.449 1.00 95.94 126 TRP A N 1
ATOM 1037 C CA . TRP A 1 126 ? -12.923 0.846 1.192 1.00 95.94 126 TRP A CA 1
ATOM 1038 C C . TRP A 1 126 ? -11.954 1.618 0.301 1.00 95.94 126 TRP A C 1
ATOM 1040 O O . TRP A 1 126 ? -11.952 2.849 0.284 1.00 95.94 126 TRP A O 1
ATOM 1050 N N . ARG A 1 127 ? -11.141 0.899 -0.478 1.00 94.19 127 ARG A N 1
ATOM 1051 C CA . ARG A 1 127 ? -10.351 1.487 -1.569 1.00 94.19 127 ARG A CA 1
ATOM 1052 C C . ARG A 1 127 ? -11.062 1.366 -2.916 1.00 94.19 127 ARG A C 1
ATOM 1054 O O . ARG A 1 127 ? -10.977 2.293 -3.715 1.00 94.19 127 ARG A O 1
ATOM 1061 N N . PHE A 1 128 ? -11.807 0.289 -3.164 1.00 93.12 128 PHE A N 1
ATOM 1062 C CA . PHE A 1 128 ? -12.515 0.098 -4.440 1.00 93.12 128 PHE A CA 1
ATOM 1063 C C . PHE A 1 128 ? -13.680 1.086 -4.655 1.00 93.12 128 PHE A C 1
ATOM 1065 O O . PHE A 1 128 ? -14.001 1.444 -5.788 1.00 93.12 128 PHE A O 1
ATOM 1072 N N . SER A 1 129 ? -14.304 1.576 -3.580 1.00 92.94 129 SER A N 1
ATOM 1073 C CA . SER A 1 129 ? -15.502 2.420 -3.638 1.00 92.94 129 SER A CA 1
ATOM 1074 C C . SER A 1 129 ? -15.462 3.540 -2.607 1.00 92.94 129 SER A C 1
ATOM 1076 O O . SER A 1 129 ? -14.893 3.370 -1.537 1.00 92.94 129 SER A O 1
ATOM 1078 N N . LYS A 1 130 ? -16.131 4.659 -2.914 1.00 93.12 130 LYS A N 1
ATOM 1079 C CA . LYS A 1 130 ? -16.395 5.763 -1.973 1.00 93.12 130 LYS A CA 1
ATOM 1080 C C . LYS A 1 130 ? -17.570 5.492 -1.030 1.00 93.12 130 LYS A C 1
ATOM 1082 O O . LYS A 1 130 ? -17.944 6.358 -0.247 1.00 93.12 130 LYS A O 1
ATOM 1087 N N . ARG A 1 131 ? -18.202 4.318 -1.126 1.00 93.69 131 ARG A N 1
ATOM 1088 C CA . ARG A 1 131 ? -19.212 3.902 -0.149 1.00 93.69 131 ARG A CA 1
ATOM 1089 C C . ARG A 1 131 ? -18.564 3.829 1.226 1.00 93.69 131 ARG A C 1
ATOM 1091 O O . ARG A 1 131 ? -17.472 3.290 1.357 1.00 93.69 131 ARG A O 1
ATOM 1098 N N . VAL A 1 132 ? -19.250 4.361 2.223 1.00 91.50 132 VAL A N 1
ATOM 1099 C CA . VAL A 1 132 ? -18.784 4.374 3.609 1.00 91.50 132 VAL A CA 1
ATOM 1100 C C . VAL A 1 132 ? -19.104 3.021 4.254 1.00 91.50 132 VAL A C 1
ATOM 1102 O O . VAL A 1 132 ? -20.185 2.474 4.022 1.00 91.50 132 VAL A O 1
ATOM 1105 N N . SER A 1 133 ? -18.175 2.450 5.026 1.00 88.69 133 SER A N 1
ATOM 1106 C CA . SER A 1 133 ? -18.427 1.212 5.780 1.00 88.69 133 SER A CA 1
ATOM 1107 C C . SER A 1 133 ? -19.336 1.470 6.989 1.00 88.69 133 SER A C 1
ATOM 1109 O O . SER A 1 133 ? -19.376 2.572 7.531 1.00 88.69 133 SER A O 1
ATOM 1111 N N . SER A 1 134 ? -20.063 0.455 7.462 1.00 90.44 134 SER A N 1
ATOM 1112 C CA . SER A 1 134 ? -20.941 0.595 8.638 1.00 90.44 134 SER A CA 1
ATOM 1113 C C . SER A 1 134 ? -20.178 0.995 9.908 1.00 90.44 134 SER A C 1
ATOM 1115 O O . SER A 1 134 ? -20.688 1.754 10.727 1.00 90.44 134 SER A O 1
ATOM 1117 N N . ASN A 1 135 ? -18.931 0.540 10.046 1.00 91.94 135 ASN A N 1
ATOM 1118 C CA . ASN A 1 135 ? -18.053 0.816 11.181 1.00 91.94 135 ASN A CA 1
ATOM 1119 C C . ASN A 1 135 ? -17.092 2.004 10.962 1.00 91.94 135 ASN A C 1
ATOM 1121 O O . ASN A 1 135 ? -16.132 2.157 11.721 1.00 91.94 135 ASN A O 1
ATOM 1125 N N . TYR A 1 136 ? -17.328 2.856 9.953 1.00 93.19 136 TYR A N 1
ATOM 1126 C CA . TYR A 1 136 ? -16.395 3.929 9.583 1.00 93.19 136 TYR A CA 1
ATOM 1127 C C . TYR A 1 136 ? -16.062 4.883 10.736 1.00 93.19 136 TYR A C 1
ATOM 1129 O O . TYR A 1 136 ? -14.931 5.345 10.829 1.00 93.19 136 TYR A O 1
ATOM 1137 N N . ARG A 1 137 ? -17.020 5.169 11.633 1.00 94.75 137 ARG A N 1
ATOM 1138 C CA . ARG A 1 137 ? -16.791 6.060 12.785 1.00 94.75 137 ARG A CA 1
ATOM 1139 C C . ARG A 1 137 ? -15.731 5.490 13.713 1.00 94.75 137 ARG A C 1
ATOM 1141 O O . ARG A 1 137 ? -14.791 6.184 14.066 1.00 94.75 137 ARG A O 1
ATOM 1148 N N . THR A 1 138 ? -15.837 4.202 14.031 1.00 95.12 138 THR A N 1
ATOM 1149 C CA . THR A 1 1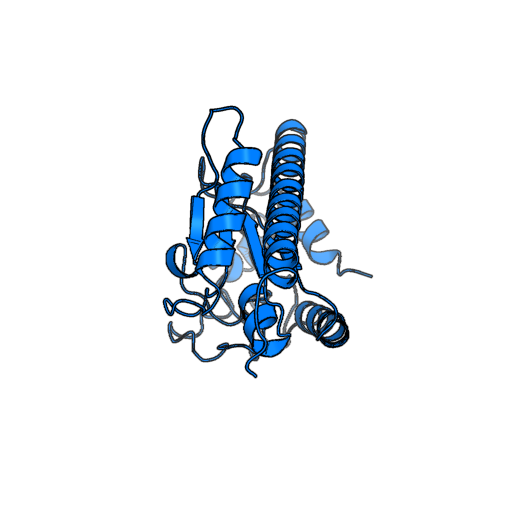38 ? -14.845 3.495 14.844 1.00 95.12 138 THR A CA 1
ATOM 1150 C C . THR A 1 138 ? -13.473 3.494 14.172 1.00 95.12 138 THR A C 1
ATOM 1152 O O . THR A 1 138 ? -12.467 3.705 14.849 1.00 95.12 138 THR A O 1
ATOM 1155 N N . LEU A 1 139 ? -13.429 3.291 12.849 1.00 96.75 139 LEU A N 1
ATOM 1156 C CA . LEU A 1 139 ? -12.184 3.345 12.080 1.00 96.75 139 LEU A CA 1
ATOM 1157 C C . LEU A 1 139 ? -11.544 4.742 12.124 1.00 96.75 139 LEU A C 1
ATOM 1159 O O . LEU A 1 139 ? -10.353 4.866 12.418 1.00 96.75 139 LEU A O 1
ATOM 1163 N N . GLN A 1 140 ? -12.340 5.790 11.901 1.00 97.69 140 GLN A N 1
ATOM 1164 C CA . GLN A 1 140 ? -11.882 7.176 11.969 1.00 97.69 140 GLN A CA 1
ATOM 1165 C C . GLN A 1 140 ? -11.386 7.523 13.377 1.00 97.69 140 GLN A C 1
ATOM 1167 O O . GLN A 1 140 ? -10.279 8.029 13.519 1.00 97.69 140 GLN A O 1
ATOM 1172 N N . ASP A 1 141 ? -12.148 7.212 14.428 1.00 97.19 141 ASP A N 1
ATOM 1173 C CA . ASP A 1 141 ? -11.812 7.588 15.806 1.00 97.19 141 ASP A CA 1
ATOM 1174 C C . ASP A 1 141 ? -10.506 6.943 16.289 1.00 97.19 141 ASP A C 1
ATOM 1176 O O . ASP A 1 141 ? -9.658 7.606 16.898 1.00 97.19 141 ASP A O 1
ATOM 1180 N N . ILE A 1 142 ? -10.310 5.651 15.999 1.00 98.00 142 ILE A N 1
ATOM 1181 C CA . ILE A 1 142 ? -9.067 4.938 16.323 1.00 98.00 142 ILE A CA 1
ATOM 1182 C C . ILE A 1 142 ? -7.906 5.476 15.477 1.00 98.00 142 ILE A C 1
ATOM 1184 O O . ILE A 1 142 ? -6.810 5.658 16.011 1.00 98.00 142 ILE A O 1
ATOM 1188 N N . GLY A 1 143 ? -8.127 5.743 14.186 1.00 98.12 143 GLY A N 1
ATOM 1189 C CA . GLY A 1 143 ? -7.117 6.324 13.303 1.00 98.12 143 GLY A CA 1
ATOM 1190 C C . GLY A 1 143 ? -6.667 7.711 13.768 1.00 98.12 143 GLY A C 1
ATOM 1191 O O . GLY A 1 143 ? -5.470 7.957 13.886 1.00 98.12 143 GLY A O 1
ATOM 1192 N N . GLU A 1 144 ? -7.603 8.586 14.132 1.00 98.50 144 GLU A N 1
ATOM 1193 C CA . GLU A 1 144 ? -7.344 9.933 14.658 1.00 98.50 144 GLU A CA 1
ATOM 1194 C C . GLU A 1 144 ? -6.656 9.900 16.023 1.00 98.50 144 GLU A C 1
ATOM 1196 O O . GLU A 1 144 ? -5.731 10.670 16.298 1.00 98.50 144 GLU A O 1
ATOM 1201 N N . TYR A 1 145 ? -7.064 8.972 16.895 1.00 98.12 145 TYR A N 1
ATOM 1202 C CA . TYR A 1 145 ? -6.327 8.699 18.124 1.00 98.12 145 TYR A CA 1
ATOM 1203 C C . TYR A 1 145 ? -4.878 8.320 17.804 1.00 98.12 145 TYR A C 1
ATOM 1205 O O . TYR A 1 145 ? -3.950 8.891 18.382 1.00 98.12 145 TYR A O 1
ATOM 1213 N N . ALA A 1 146 ? -4.677 7.397 16.863 1.00 98.38 146 ALA A N 1
ATOM 1214 C CA . ALA A 1 146 ? -3.354 6.932 16.492 1.00 98.38 146 ALA A CA 1
ATOM 1215 C C . ALA A 1 146 ? -2.498 8.042 15.869 1.00 98.38 146 ALA A C 1
ATOM 1217 O O . ALA A 1 146 ? -1.340 8.177 16.253 1.00 98.38 146 ALA A O 1
ATOM 1218 N N . ALA A 1 147 ? -3.065 8.875 14.993 1.00 98.50 147 ALA A N 1
ATOM 1219 C CA . ALA A 1 147 ? -2.386 10.016 14.386 1.00 98.50 147 ALA A CA 1
ATOM 1220 C C . ALA A 1 147 ? -1.899 11.016 15.444 1.00 98.50 147 ALA A C 1
ATOM 1222 O O . ALA A 1 147 ? -0.752 11.456 15.387 1.00 98.50 147 ALA A O 1
ATOM 1223 N N . ARG A 1 148 ? -2.726 11.317 16.458 1.00 98.31 148 ARG A N 1
ATOM 1224 C CA . ARG A 1 148 ? -2.335 12.179 17.590 1.00 98.31 148 ARG A CA 1
ATOM 1225 C C . ARG A 1 148 ? -1.200 11.585 18.424 1.00 98.31 148 ARG A C 1
ATOM 1227 O O . ARG A 1 148 ? -0.309 12.320 18.837 1.00 98.31 148 ARG A O 1
ATOM 1234 N N . GLN A 1 149 ? -1.232 10.278 18.686 1.00 97.62 149 GLN A N 1
ATOM 1235 C CA . GLN A 1 149 ? -0.185 9.596 19.459 1.00 97.62 149 GLN A CA 1
ATOM 1236 C C . GLN A 1 149 ? 1.113 9.400 18.661 1.00 97.62 149 GLN A C 1
ATOM 1238 O O . GLN A 1 149 ? 2.196 9.401 19.240 1.00 97.62 149 GLN A O 1
ATOM 1243 N N . ALA A 1 150 ? 1.012 9.266 17.340 1.00 97.25 150 ALA A N 1
ATOM 1244 C CA . ALA A 1 150 ? 2.129 9.103 16.414 1.00 97.25 150 ALA A CA 1
ATOM 1245 C C . ALA A 1 150 ? 2.535 10.423 15.737 1.00 97.25 150 ALA A C 1
ATOM 1247 O O . ALA A 1 150 ? 2.979 10.424 14.587 1.00 97.25 150 ALA A O 1
ATOM 1248 N N . ARG A 1 151 ? 2.375 11.550 16.444 1.00 97.31 151 ARG A N 1
ATOM 1249 C CA . ARG A 1 151 ? 2.730 12.882 15.945 1.00 97.31 151 ARG A CA 1
ATOM 1250 C C . ARG A 1 151 ? 4.174 12.906 15.441 1.00 97.31 151 ARG A C 1
ATOM 1252 O O . ARG A 1 151 ? 5.089 12.436 16.117 1.00 97.31 151 ARG A O 1
ATOM 1259 N N . LEU A 1 152 ? 4.366 13.465 14.250 1.00 95.38 152 LEU A N 1
ATOM 1260 C CA . LEU A 1 152 ? 5.669 13.537 13.601 1.00 95.38 152 LEU A CA 1
ATOM 1261 C C . LEU A 1 152 ? 6.564 14.589 14.283 1.00 95.38 152 LEU A C 1
ATOM 1263 O O . LEU A 1 152 ? 6.044 15.527 14.893 1.00 95.38 152 LEU A O 1
ATOM 1267 N N . PRO A 1 153 ? 7.904 14.478 14.170 1.00 91.56 153 PRO A N 1
ATOM 1268 C CA . PRO A 1 153 ? 8.836 15.412 14.814 1.00 91.56 153 PRO A CA 1
ATOM 1269 C C . PRO A 1 153 ? 8.635 16.880 14.416 1.00 91.56 153 PRO A C 1
ATOM 1271 O O . PRO A 1 153 ? 8.885 17.777 15.214 1.00 91.56 153 PRO A O 1
ATOM 1274 N N . ASP A 1 154 ? 8.150 17.128 13.199 1.00 93.25 154 ASP A N 1
ATOM 1275 C CA . ASP A 1 154 ? 7.825 18.461 12.677 1.00 93.25 154 ASP A CA 1
ATOM 1276 C C . ASP A 1 154 ? 6.426 18.957 13.097 1.00 93.25 154 ASP A C 1
ATOM 1278 O O . ASP A 1 154 ? 5.943 19.983 12.619 1.00 93.25 154 ASP A O 1
ATOM 1282 N N . GLY A 1 155 ? 5.760 18.227 13.992 1.00 95.25 155 GLY A N 1
ATOM 1283 C CA . GLY A 1 155 ? 4.459 18.567 14.546 1.00 95.25 155 GLY A CA 1
ATOM 1284 C C . GLY A 1 155 ? 3.269 18.178 13.672 1.00 95.25 155 GLY A C 1
ATOM 1285 O O . GLY A 1 155 ? 2.138 18.361 14.137 1.00 95.25 155 GLY A O 1
ATOM 1286 N N . ARG A 1 156 ? 3.487 17.635 12.467 1.00 97.00 156 ARG A N 1
ATOM 1287 C CA . ARG A 1 156 ? 2.412 17.144 11.593 1.00 97.00 156 ARG A CA 1
ATOM 1288 C C . ARG A 1 156 ? 1.790 15.855 12.133 1.00 97.00 156 ARG A C 1
ATOM 1290 O O . ARG A 1 156 ? 2.379 15.141 12.947 1.00 97.00 156 ARG A O 1
ATOM 1297 N N . LEU A 1 157 ? 0.577 15.576 11.673 1.00 98.00 157 LEU A N 1
ATOM 1298 C CA . LEU A 1 157 ? -0.157 14.347 11.955 1.00 98.00 157 LEU A CA 1
ATOM 1299 C C . LEU A 1 157 ? -0.284 13.530 10.672 1.00 98.00 157 LEU A C 1
ATOM 1301 O O . LEU A 1 157 ? -0.206 14.082 9.575 1.00 98.00 157 LEU A O 1
ATOM 1305 N N . TYR A 1 158 ? -0.503 12.229 10.831 1.00 98.38 158 TYR A N 1
ATOM 1306 C CA . TYR A 1 158 ? -0.932 11.384 9.725 1.00 98.38 158 TYR A CA 1
ATOM 1307 C C . TYR A 1 158 ? -2.330 11.814 9.272 1.00 98.38 158 TYR A C 1
ATOM 1309 O O . TYR A 1 158 ? -3.192 12.082 10.107 1.00 98.38 158 TYR A O 1
ATOM 1317 N N . GLU A 1 159 ? -2.560 11.843 7.964 1.00 98.12 159 GLU A N 1
ATOM 1318 C CA . GLU A 1 159 ? -3.886 12.042 7.382 1.00 98.12 159 GLU A CA 1
ATOM 1319 C C . GLU A 1 159 ? -4.709 10.758 7.560 1.00 98.12 159 GLU A C 1
ATOM 1321 O O . GLU A 1 159 ? -4.270 9.665 7.183 1.00 98.12 159 GLU A O 1
ATOM 1326 N N . VAL A 1 160 ? -5.888 10.887 8.172 1.00 98.56 160 VAL A N 1
ATOM 1327 C CA . VAL A 1 160 ? -6.774 9.763 8.498 1.00 98.56 160 VAL A CA 1
ATOM 1328 C C . VAL A 1 160 ? -8.055 9.890 7.699 1.00 98.56 160 VAL A C 1
ATOM 1330 O O . VAL A 1 160 ? -8.825 10.824 7.913 1.00 98.56 160 VAL A O 1
ATOM 1333 N N . HIS A 1 161 ? -8.280 8.961 6.777 1.00 98.00 161 HIS A N 1
ATOM 1334 C CA . HIS A 1 161 ? -9.486 8.945 5.958 1.00 98.00 161 HIS A CA 1
ATOM 1335 C C . HIS A 1 161 ? -9.656 7.607 5.231 1.00 98.00 161 HIS A C 1
ATOM 1337 O O . HIS A 1 161 ? -8.779 6.733 5.231 1.00 98.00 161 HIS A O 1
ATOM 1343 N N . GLN A 1 162 ? -10.795 7.450 4.559 1.00 97.44 162 GLN A N 1
ATOM 1344 C CA . GLN A 1 162 ? -11.069 6.279 3.740 1.00 97.44 162 GLN A CA 1
ATOM 1345 C C . GLN A 1 162 ? -10.095 6.193 2.551 1.00 97.44 162 GLN A C 1
ATOM 1347 O O . GLN A 1 162 ? -9.796 7.180 1.875 1.00 97.44 162 GLN A O 1
ATOM 1352 N N . SER A 1 163 ? -9.622 4.983 2.249 1.00 95.69 163 SER A N 1
ATOM 1353 C CA . SER A 1 163 ? -8.592 4.727 1.232 1.00 95.69 163 SER A CA 1
ATOM 1354 C C . SER A 1 163 ? -8.995 5.173 -0.177 1.00 95.69 163 SER A C 1
ATOM 1356 O O . SER A 1 163 ? -8.130 5.530 -0.974 1.00 95.69 163 SER A O 1
ATOM 1358 N N . SER A 1 164 ? -10.290 5.165 -0.503 1.00 95.00 164 SER A N 1
ATOM 1359 C CA . SER A 1 164 ? -10.814 5.624 -1.795 1.00 95.00 164 SER A CA 1
ATOM 1360 C C . SER A 1 164 ? -10.638 7.125 -2.046 1.00 95.00 164 SER A C 1
ATOM 1362 O O . SER A 1 164 ? -10.743 7.552 -3.194 1.00 95.00 164 SER A O 1
ATOM 1364 N N . GLU A 1 165 ? -10.418 7.925 -0.998 1.00 93.19 165 GLU A N 1
ATOM 1365 C CA . GLU A 1 165 ? -10.143 9.364 -1.123 1.00 93.19 165 GLU A CA 1
ATOM 1366 C C . GLU A 1 165 ? -8.692 9.637 -1.555 1.00 93.19 165 GLU A C 1
ATOM 1368 O O . GLU A 1 165 ? -8.452 10.619 -2.249 1.00 93.19 165 GLU A O 1
ATOM 1373 N N . ASP A 1 166 ? -7.749 8.738 -1.226 1.00 89.81 166 ASP A N 1
ATOM 1374 C CA . ASP A 1 166 ? -6.373 8.738 -1.767 1.00 89.81 166 ASP A CA 1
ATOM 1375 C C . ASP A 1 166 ? -6.404 8.320 -3.242 1.00 89.81 166 ASP A C 1
ATOM 1377 O O . ASP A 1 166 ? -5.963 9.042 -4.134 1.00 89.81 166 ASP A O 1
ATOM 1381 N N . GLN A 1 167 ? -6.955 7.133 -3.512 1.00 87.81 167 GLN A N 1
ATOM 1382 C CA . GLN A 1 167 ? -7.110 6.620 -4.869 1.00 87.81 167 GLN A CA 1
ATOM 1383 C C . GLN A 1 167 ? -8.091 5.450 -4.893 1.00 87.81 167 GLN A C 1
ATOM 1385 O O . GLN A 1 167 ? -7.939 4.496 -4.127 1.00 87.81 167 GLN A O 1
ATOM 1390 N N . GLN A 1 168 ? -9.021 5.457 -5.850 1.00 89.94 168 GLN A N 1
ATOM 1391 C CA . GLN A 1 168 ? -9.893 4.308 -6.080 1.00 89.94 168 GLN A CA 1
ATOM 1392 C C . GLN A 1 168 ? -9.157 3.183 -6.810 1.00 89.94 168 GLN A C 1
ATOM 1394 O O . GLN A 1 168 ? -8.617 3.380 -7.898 1.00 89.94 168 GLN A O 1
ATOM 1399 N N . VAL A 1 169 ? -9.108 2.014 -6.173 1.00 89.06 169 VAL A N 1
ATOM 1400 C CA . VAL A 1 169 ? -8.395 0.822 -6.649 1.00 89.06 169 VAL A CA 1
ATOM 1401 C C . VAL A 1 169 ? -9.128 -0.416 -6.166 1.00 89.06 169 VAL A C 1
ATOM 1403 O O . VAL A 1 169 ? -9.386 -0.520 -4.968 1.00 89.06 169 VAL A O 1
ATOM 1406 N N . ALA A 1 170 ? -9.406 -1.363 -7.060 1.00 92.25 170 ALA A N 1
ATOM 1407 C CA . ALA A 1 170 ? -10.021 -2.629 -6.679 1.00 92.25 170 ALA A CA 1
ATOM 1408 C C . ALA A 1 170 ? -9.008 -3.782 -6.577 1.00 92.25 170 ALA A C 1
ATOM 1410 O O . ALA A 1 170 ? -7.847 -3.659 -6.976 1.00 92.25 170 ALA A O 1
ATOM 1411 N N . GLY A 1 171 ? -9.444 -4.902 -5.994 1.00 94.25 171 GLY A N 1
ATOM 1412 C CA . GLY A 1 171 ? -8.615 -6.097 -5.824 1.00 94.25 171 GLY A CA 1
ATOM 1413 C C . GLY A 1 171 ? -7.500 -5.964 -4.784 1.00 94.25 171 GLY A C 1
ATOM 1414 O O . GLY A 1 171 ? -6.467 -6.626 -4.898 1.00 94.25 171 GLY A O 1
ATOM 1415 N N . THR A 1 172 ? -7.678 -5.093 -3.790 1.00 95.38 172 THR A N 1
ATOM 1416 C CA . THR A 1 172 ? -6.667 -4.794 -2.766 1.00 95.38 172 THR A CA 1
ATOM 1417 C C . THR A 1 172 ? -6.720 -5.791 -1.615 1.00 95.38 172 THR A C 1
ATOM 1419 O O . THR A 1 172 ? -7.779 -6.339 -1.305 1.00 95.38 172 THR A O 1
ATOM 1422 N N . LEU A 1 173 ? -5.589 -6.000 -0.932 1.00 96.56 173 LEU A N 1
ATOM 1423 C CA . LEU A 1 173 ? -5.555 -6.856 0.257 1.00 96.56 173 LEU A CA 1
ATOM 1424 C C . LEU A 1 173 ? -6.453 -6.303 1.371 1.00 96.56 173 LEU A C 1
ATOM 1426 O O . LEU A 1 173 ? -7.164 -7.064 2.015 1.00 96.56 173 LEU A O 1
ATOM 1430 N N . SER A 1 174 ? -6.436 -4.985 1.597 1.00 96.12 174 SER A N 1
ATOM 1431 C CA . SER A 1 174 ? -7.213 -4.362 2.674 1.00 96.12 174 SER A CA 1
ATOM 1432 C C . SER A 1 174 ? -8.715 -4.551 2.481 1.00 96.12 174 SER A C 1
ATOM 1434 O O . SER A 1 174 ? -9.405 -4.903 3.433 1.00 96.12 174 SER A O 1
ATOM 1436 N N . ASP A 1 175 ? -9.211 -4.382 1.252 1.00 96.31 175 ASP A N 1
ATOM 1437 C CA . ASP A 1 175 ? -10.629 -4.597 0.970 1.00 96.31 175 ASP A CA 1
ATOM 1438 C C . ASP A 1 175 ? -10.977 -6.095 1.014 1.00 96.31 175 ASP A C 1
ATOM 1440 O O . ASP A 1 175 ? -12.028 -6.457 1.528 1.00 96.31 175 ASP A O 1
ATOM 1444 N N . TYR A 1 176 ? -10.088 -6.991 0.564 1.00 96.94 176 TYR A N 1
ATOM 1445 C CA . TYR A 1 176 ? -10.294 -8.443 0.688 1.00 96.94 176 TYR A CA 1
ATOM 1446 C C . TYR A 1 176 ? -10.401 -8.907 2.151 1.00 96.94 176 TYR A C 1
ATOM 1448 O O . TYR A 1 176 ? -11.244 -9.743 2.476 1.00 96.94 176 TYR A O 1
ATOM 1456 N N . LEU A 1 177 ? -9.583 -8.347 3.050 1.00 96.81 177 LEU A N 1
ATOM 1457 C CA . LEU A 1 177 ? -9.629 -8.670 4.480 1.00 96.81 177 LEU A CA 1
ATOM 1458 C C . LEU A 1 177 ? -10.969 -8.286 5.121 1.00 96.81 177 LEU A C 1
ATOM 1460 O O . LEU A 1 177 ? -11.502 -9.060 5.910 1.00 96.81 177 LEU A O 1
ATOM 1464 N N . VAL A 1 178 ? -11.538 -7.133 4.764 1.00 95.44 178 VAL A N 1
ATOM 1465 C CA . VAL A 1 178 ? -12.856 -6.729 5.282 1.00 95.44 178 VAL A CA 1
ATOM 1466 C C . VAL A 1 178 ? -13.972 -7.509 4.589 1.00 95.44 178 VAL A C 1
ATOM 1468 O O . VAL A 1 178 ? -14.837 -8.076 5.245 1.00 95.44 178 VAL A O 1
ATOM 1471 N N . GLY A 1 179 ? -13.952 -7.557 3.259 1.00 94.56 179 GLY A N 1
ATOM 1472 C CA . GLY A 1 179 ? -15.072 -8.032 2.452 1.00 94.56 179 GLY A CA 1
ATOM 1473 C C . GLY A 1 179 ? -15.208 -9.544 2.316 1.00 94.56 179 GLY A C 1
ATOM 1474 O O . GLY A 1 179 ? -16.307 -10.026 2.059 1.00 94.56 179 GLY A O 1
ATOM 1475 N N . VAL A 1 180 ? -14.111 -10.293 2.468 1.00 95.25 180 VAL A N 1
ATOM 1476 C CA . VAL A 1 180 ? -14.109 -11.761 2.332 1.00 95.25 180 VAL A CA 1
ATOM 1477 C C . VAL A 1 180 ? -13.706 -12.443 3.632 1.00 95.25 180 VAL A C 1
ATOM 1479 O O . VAL A 1 180 ? -14.371 -13.385 4.052 1.00 95.25 180 VAL A O 1
ATOM 1482 N N . VAL A 1 181 ? -12.634 -11.981 4.283 1.00 95.38 181 VAL A N 1
ATOM 1483 C CA . VAL A 1 181 ? -12.159 -12.606 5.534 1.00 95.38 181 VAL A CA 1
ATOM 1484 C C . VAL A 1 181 ? -13.022 -12.198 6.735 1.00 95.38 181 VAL A C 1
ATOM 1486 O O . VAL A 1 181 ? -13.110 -12.960 7.697 1.00 95.38 181 VAL A O 1
ATOM 1489 N N . GLY A 1 182 ? -13.684 -11.038 6.669 1.00 93.94 182 GLY A N 1
ATOM 1490 C CA . GLY A 1 182 ? -14.566 -10.536 7.724 1.00 93.94 182 GLY A CA 1
ATOM 1491 C C . GLY A 1 182 ? -13.820 -9.885 8.889 1.00 93.94 182 GLY A C 1
ATOM 1492 O O . GLY A 1 182 ? -14.266 -9.980 10.027 1.00 93.94 182 GLY A O 1
ATOM 1493 N N . VAL A 1 183 ? -12.660 -9.267 8.638 1.00 94.38 183 VAL A N 1
ATOM 1494 C CA . VAL A 1 183 ? -11.926 -8.519 9.670 1.00 94.38 183 VAL A CA 1
ATOM 1495 C C . VAL A 1 183 ? -12.549 -7.134 9.832 1.00 94.38 183 VAL A C 1
ATOM 1497 O O . VAL A 1 183 ? -12.528 -6.338 8.895 1.00 94.38 183 VAL A O 1
ATOM 1500 N N . ASP A 1 184 ? -13.044 -6.821 11.030 1.00 91.94 184 ASP A N 1
ATOM 1501 C CA . ASP A 1 184 ? -13.731 -5.551 11.297 1.00 91.94 184 ASP A CA 1
ATOM 1502 C C . ASP A 1 184 ? -12.800 -4.339 11.181 1.00 91.94 184 ASP A C 1
ATOM 1504 O O . ASP A 1 184 ? -13.156 -3.315 10.596 1.00 91.94 184 ASP A O 1
ATOM 1508 N N . LEU A 1 185 ? -11.593 -4.434 11.747 1.00 96.12 185 LEU A N 1
ATOM 1509 C CA . LEU A 1 185 ? -10.645 -3.326 11.788 1.00 96.12 185 LEU A CA 1
ATOM 1510 C C . LEU A 1 185 ? -9.458 -3.615 10.877 1.00 96.12 185 LEU A C 1
ATOM 1512 O O . LEU A 1 185 ? -8.577 -4.406 11.207 1.00 96.12 185 LEU A O 1
ATOM 1516 N N . VAL A 1 186 ? -9.408 -2.937 9.734 1.00 97.75 186 VAL A N 1
ATOM 1517 C CA . VAL A 1 186 ? -8.283 -3.021 8.800 1.00 97.75 186 VAL A CA 1
ATOM 1518 C C . VAL A 1 186 ? -7.727 -1.626 8.562 1.00 97.75 186 VAL A C 1
ATOM 1520 O O . VAL A 1 186 ? -8.452 -0.737 8.124 1.00 97.75 186 VAL A O 1
ATOM 1523 N N . TYR A 1 187 ? -6.430 -1.446 8.815 1.00 98.44 187 TYR A N 1
ATOM 1524 C CA . TYR A 1 187 ? -5.724 -0.193 8.541 1.00 98.44 187 TYR A CA 1
ATOM 1525 C C . TYR A 1 187 ? -4.610 -0.394 7.524 1.00 98.44 187 TYR A C 1
ATOM 1527 O O . TYR A 1 187 ? -3.852 -1.359 7.596 1.00 98.44 187 TYR A O 1
ATOM 1535 N N . LEU A 1 188 ? -4.475 0.561 6.613 1.00 97.94 188 LEU A N 1
ATOM 1536 C CA . LEU A 1 188 ? -3.331 0.737 5.734 1.00 97.94 188 LEU A CA 1
ATOM 1537 C C . LEU A 1 188 ? -2.501 1.916 6.253 1.00 97.94 188 LEU A C 1
ATOM 1539 O O . LEU A 1 188 ? -2.897 3.071 6.122 1.00 97.94 188 LEU A O 1
ATOM 1543 N N . ILE A 1 189 ? -1.344 1.622 6.839 1.00 98.38 189 ILE A N 1
ATOM 1544 C CA . ILE A 1 189 ? -0.431 2.637 7.376 1.00 98.38 189 ILE A CA 1
ATOM 1545 C C . ILE A 1 189 ? 0.621 2.941 6.311 1.00 98.38 189 ILE A C 1
ATOM 1547 O O . ILE A 1 189 ? 1.272 2.023 5.812 1.00 98.38 189 ILE A O 1
ATOM 1551 N N . LYS A 1 190 ? 0.775 4.221 5.956 1.00 97.50 190 LYS A N 1
ATOM 1552 C CA . LYS A 1 190 ? 1.704 4.706 4.925 1.00 97.50 190 LYS A CA 1
ATOM 1553 C C . LYS A 1 190 ? 2.608 5.819 5.461 1.00 97.50 190 LYS A C 1
ATOM 1555 O O . LYS A 1 190 ? 2.347 6.982 5.152 1.00 97.50 190 LYS A O 1
ATOM 1560 N N . PRO A 1 191 ? 3.662 5.514 6.236 1.00 97.50 191 PRO A N 1
ATOM 1561 C CA . PRO A 1 191 ? 4.689 6.493 6.576 1.00 97.50 191 PRO A CA 1
ATOM 1562 C C . PRO A 1 191 ? 5.458 6.899 5.316 1.00 97.50 191 PRO A C 1
ATOM 1564 O O . PRO A 1 191 ? 5.507 6.144 4.338 1.00 97.50 191 PRO A O 1
ATOM 1567 N N . TYR A 1 192 ? 6.058 8.084 5.320 1.00 96.19 192 TYR A N 1
ATOM 1568 C CA . TYR A 1 192 ? 6.828 8.549 4.173 1.00 96.19 192 TYR A CA 1
ATOM 1569 C C . TYR A 1 192 ? 8.132 7.761 4.038 1.00 96.19 192 TYR A C 1
ATOM 1571 O O . TYR A 1 192 ? 8.867 7.565 5.004 1.00 96.19 192 TYR A O 1
ATOM 1579 N N . HIS A 1 193 ? 8.440 7.348 2.813 1.00 94.50 193 HIS A N 1
ATOM 1580 C CA . HIS A 1 193 ? 9.742 6.822 2.441 1.00 94.50 193 HIS A CA 1
ATOM 1581 C C . HIS A 1 193 ? 10.062 7.255 1.006 1.00 94.50 193 HIS A C 1
ATOM 1583 O O . HIS A 1 193 ? 9.231 7.069 0.115 1.00 94.50 193 HIS A O 1
ATOM 1589 N N . PRO A 1 194 ? 11.252 7.805 0.726 1.00 91.69 194 PRO A N 1
ATOM 1590 C CA . PRO A 1 194 ? 11.642 8.151 -0.638 1.00 91.69 194 PRO A CA 1
ATOM 1591 C C . PRO A 1 194 ? 11.799 6.898 -1.517 1.00 91.69 194 PRO A C 1
ATOM 1593 O O . PRO A 1 194 ? 12.216 5.835 -1.058 1.00 91.69 194 PRO A O 1
ATOM 1596 N N . LEU A 1 195 ? 11.497 7.004 -2.810 1.00 88.31 195 LEU A N 1
ATOM 1597 C CA . LEU A 1 195 ? 11.810 5.938 -3.767 1.00 88.31 195 LEU A CA 1
ATOM 1598 C C . LEU A 1 195 ? 13.322 5.878 -3.997 1.00 88.31 195 LEU A C 1
ATOM 1600 O O . LEU A 1 195 ? 13.933 6.897 -4.301 1.00 88.31 195 LEU A O 1
ATOM 1604 N N . TYR A 1 196 ? 13.902 4.677 -3.908 1.00 86.19 196 TYR A N 1
ATOM 1605 C CA . TYR A 1 196 ? 15.336 4.441 -4.119 1.00 86.19 196 TYR A CA 1
ATOM 1606 C C . TYR A 1 196 ? 16.235 5.418 -3.327 1.00 86.19 196 TYR A C 1
ATOM 1608 O O . TYR A 1 196 ? 16.977 6.188 -3.943 1.00 86.19 196 TYR A O 1
ATOM 1616 N N . PRO A 1 197 ? 16.171 5.414 -1.979 1.00 88.38 197 PRO A N 1
ATOM 1617 C CA . PRO A 1 197 ? 17.036 6.260 -1.162 1.00 88.38 197 PRO A CA 1
ATOM 1618 C C . PRO A 1 197 ? 18.512 5.945 -1.388 1.00 88.38 197 PRO A C 1
ATOM 1620 O O . PRO A 1 197 ? 18.872 4.865 -1.872 1.00 88.38 197 PRO A O 1
ATOM 1623 N N . ASN A 1 198 ? 19.372 6.855 -0.929 1.00 87.50 198 ASN A N 1
ATOM 1624 C CA . ASN A 1 198 ? 20.761 6.510 -0.675 1.00 87.50 198 ASN A CA 1
ATOM 1625 C C . ASN A 1 198 ? 20.799 5.366 0.350 1.00 87.50 198 ASN A C 1
ATOM 1627 O O . ASN A 1 198 ? 20.474 5.556 1.513 1.00 87.50 198 ASN A O 1
ATOM 1631 N N . TYR A 1 199 ? 21.162 4.163 -0.087 1.00 81.31 199 TYR A N 1
ATOM 1632 C CA . TYR A 1 199 ? 21.092 2.966 0.753 1.00 81.31 199 TYR A CA 1
ATOM 1633 C C . TYR A 1 199 ? 22.177 2.917 1.835 1.00 81.31 199 TYR A C 1
ATOM 1635 O O . TYR A 1 199 ? 22.099 2.068 2.720 1.00 81.31 199 TYR A O 1
ATOM 1643 N N . SER A 1 200 ? 23.186 3.785 1.741 1.00 87.50 200 SER A N 1
ATOM 1644 C CA . SER A 1 200 ? 24.204 3.968 2.779 1.00 87.50 200 SER A CA 1
ATOM 1645 C C . SER A 1 200 ? 23.726 4.889 3.904 1.00 87.50 200 SER A C 1
ATOM 1647 O O . SER A 1 200 ? 24.339 4.910 4.965 1.00 87.50 200 SER A O 1
ATOM 1649 N N . ASP A 1 201 ? 22.655 5.652 3.673 1.00 89.94 201 ASP A N 1
ATOM 1650 C CA . ASP A 1 201 ? 22.025 6.500 4.679 1.00 89.94 201 ASP A CA 1
ATOM 1651 C C . ASP A 1 201 ? 21.056 5.655 5.519 1.00 89.94 201 ASP A C 1
ATOM 1653 O O . ASP A 1 201 ? 19.960 5.283 5.084 1.00 89.94 201 ASP A O 1
ATOM 1657 N N . THR A 1 202 ? 21.491 5.312 6.729 1.00 91.69 202 THR A N 1
ATOM 1658 C CA . THR A 1 202 ? 20.696 4.522 7.673 1.00 91.69 202 THR A CA 1
ATOM 1659 C C . THR A 1 202 ? 19.562 5.323 8.304 1.00 91.69 202 THR A C 1
ATOM 1661 O O . THR A 1 202 ? 18.576 4.717 8.728 1.00 91.69 202 THR A O 1
ATOM 1664 N N . ASP A 1 203 ? 19.646 6.655 8.315 1.00 93.88 203 ASP A N 1
ATOM 1665 C CA . ASP A 1 203 ? 18.687 7.521 9.006 1.00 93.88 203 ASP A CA 1
ATOM 1666 C C . ASP A 1 203 ? 17.319 7.475 8.324 1.00 93.88 203 ASP A C 1
ATOM 1668 O O . ASP A 1 203 ? 16.282 7.502 8.994 1.00 93.88 203 ASP A O 1
ATOM 1672 N N . ILE A 1 204 ? 17.292 7.339 6.994 1.00 91.81 204 ILE A N 1
ATOM 1673 C CA . ILE A 1 204 ? 16.050 7.190 6.221 1.00 91.81 204 ILE A CA 1
ATOM 1674 C C . ILE A 1 204 ? 15.307 5.915 6.638 1.00 91.81 204 ILE A C 1
ATOM 1676 O O . ILE A 1 204 ? 14.104 5.955 6.919 1.00 91.81 204 ILE A O 1
ATOM 1680 N N . LEU A 1 205 ? 16.018 4.783 6.697 1.00 91.25 205 LEU A N 1
ATOM 1681 C CA . LEU A 1 205 ? 15.427 3.503 7.082 1.00 91.25 205 LEU A CA 1
ATOM 1682 C C . LEU A 1 205 ? 15.005 3.518 8.553 1.00 91.25 205 LEU A C 1
ATOM 1684 O O . LEU A 1 205 ? 13.896 3.094 8.878 1.00 91.25 205 LEU A O 1
ATOM 1688 N N . GLU A 1 206 ? 15.858 4.034 9.436 1.00 94.62 206 GLU A N 1
ATOM 1689 C CA . GLU A 1 206 ? 15.565 4.142 10.862 1.00 94.62 206 GLU A CA 1
ATOM 1690 C C . GLU A 1 206 ? 14.336 5.023 11.115 1.00 94.62 206 GLU A C 1
ATOM 1692 O O . GLU A 1 206 ? 13.453 4.648 11.891 1.00 94.62 206 GLU A O 1
ATOM 1697 N N . THR A 1 207 ? 14.224 6.151 10.412 1.00 94.19 207 THR A N 1
ATOM 1698 C CA . THR A 1 207 ? 13.063 7.044 10.487 1.00 94.19 207 THR A CA 1
ATOM 1699 C C . THR A 1 207 ? 11.793 6.327 10.047 1.00 94.19 207 THR A C 1
ATOM 1701 O O . THR A 1 207 ? 10.803 6.341 10.782 1.00 94.19 207 THR A O 1
ATOM 1704 N N . TYR A 1 208 ? 11.819 5.642 8.900 1.00 94.75 208 TYR A N 1
ATOM 1705 C CA . TYR A 1 208 ? 10.668 4.883 8.411 1.00 94.75 208 TYR A CA 1
ATOM 1706 C C . TYR A 1 208 ? 10.247 3.778 9.388 1.00 94.75 208 TYR A C 1
ATOM 1708 O O . TYR A 1 208 ? 9.057 3.625 9.675 1.00 94.75 208 TYR A O 1
ATOM 1716 N N . VAL A 1 209 ? 11.205 3.035 9.953 1.00 96.00 209 VAL A N 1
ATOM 1717 C CA . VAL A 1 209 ? 10.935 1.980 10.942 1.00 96.00 209 VAL A CA 1
ATOM 1718 C C . VAL A 1 209 ? 10.340 2.569 12.223 1.00 96.00 209 VAL A C 1
ATOM 1720 O O . VAL A 1 209 ? 9.305 2.086 12.686 1.00 96.00 209 VAL A O 1
ATOM 1723 N N . LYS A 1 210 ? 10.927 3.641 12.774 1.00 96.81 210 LYS A N 1
ATOM 1724 C CA . LYS A 1 210 ? 10.413 4.323 13.976 1.00 96.81 210 LYS A CA 1
ATOM 1725 C C . LYS A 1 210 ? 8.993 4.836 13.767 1.00 96.81 210 LYS A C 1
ATOM 1727 O O . LYS A 1 210 ? 8.128 4.601 14.614 1.00 96.81 210 LYS A O 1
ATOM 1732 N N . GLN A 1 211 ? 8.739 5.493 12.639 1.00 96.94 211 GLN A N 1
ATOM 1733 C CA . GLN A 1 211 ? 7.419 6.002 12.273 1.00 96.94 211 GLN A CA 1
ATOM 1734 C C . GLN A 1 211 ? 6.401 4.865 12.113 1.00 96.94 211 GLN A C 1
ATOM 1736 O O . GLN A 1 211 ? 5.309 4.934 12.680 1.00 96.94 211 GLN A O 1
ATOM 1741 N N . SER A 1 212 ? 6.780 3.786 11.421 1.00 97.88 212 SER A N 1
ATOM 1742 C CA . SER A 1 212 ? 5.938 2.600 11.231 1.00 97.88 212 SER A CA 1
ATOM 1743 C C . SER A 1 212 ? 5.546 1.975 12.568 1.00 97.88 212 SER A C 1
ATOM 1745 O O . SER A 1 212 ? 4.361 1.827 12.860 1.00 97.88 212 SER A O 1
ATOM 1747 N N . LEU A 1 213 ? 6.530 1.653 13.414 1.00 98.12 213 LEU A N 1
ATOM 1748 C CA . LEU A 1 213 ? 6.297 1.007 14.707 1.00 98.12 213 LEU A CA 1
ATOM 1749 C C . LEU A 1 213 ? 5.477 1.891 15.648 1.00 98.12 213 LEU A C 1
ATOM 1751 O O . LEU A 1 213 ? 4.531 1.408 16.269 1.00 98.12 213 LEU A O 1
ATOM 1755 N N . THR A 1 214 ? 5.793 3.185 15.725 1.00 98.19 214 THR A N 1
ATOM 1756 C CA . THR A 1 214 ? 5.053 4.132 16.573 1.00 98.19 214 THR A CA 1
ATOM 1757 C C . THR A 1 214 ? 3.588 4.211 16.158 1.00 98.19 214 THR A C 1
ATOM 1759 O O . THR A 1 214 ? 2.700 4.142 17.011 1.00 98.19 214 THR A O 1
ATOM 1762 N N . THR A 1 215 ? 3.317 4.286 14.855 1.00 98.38 215 THR A N 1
ATOM 1763 C CA . THR A 1 215 ? 1.949 4.372 14.328 1.00 98.38 215 THR A CA 1
ATOM 1764 C C . THR A 1 215 ? 1.185 3.066 14.529 1.00 98.38 215 THR A C 1
ATOM 1766 O O . THR A 1 215 ? 0.063 3.090 15.031 1.00 98.38 215 THR A O 1
ATOM 1769 N N . ILE A 1 216 ? 1.811 1.915 14.252 1.00 98.50 216 ILE A N 1
ATOM 1770 C CA . ILE A 1 216 ? 1.239 0.581 14.507 1.00 98.50 216 ILE A CA 1
ATOM 1771 C C . ILE A 1 216 ? 0.847 0.431 15.981 1.00 98.50 216 ILE A C 1
ATOM 1773 O O . ILE A 1 216 ? -0.289 0.075 16.294 1.00 98.50 216 ILE A O 1
ATOM 1777 N N . LEU A 1 217 ? 1.764 0.740 16.903 1.00 98.25 217 LEU A N 1
ATOM 1778 C CA . LEU A 1 217 ? 1.496 0.659 18.340 1.00 98.25 217 LEU A CA 1
ATOM 1779 C C . LEU A 1 217 ? 0.372 1.609 18.762 1.00 98.25 217 LEU A C 1
ATOM 1781 O O . LEU A 1 217 ? -0.427 1.269 19.634 1.00 98.25 217 LEU A O 1
ATOM 1785 N N . SER A 1 218 ? 0.290 2.781 18.139 1.00 98.31 218 SER A N 1
ATOM 1786 C CA . SER A 1 218 ? -0.745 3.774 18.423 1.00 98.31 218 SER A CA 1
ATOM 1787 C C . SER A 1 218 ? -2.130 3.318 17.957 1.00 98.31 218 SER A C 1
ATOM 1789 O O . SER A 1 218 ? -3.088 3.459 18.716 1.00 98.31 218 SER A O 1
ATOM 1791 N N . VAL A 1 219 ? -2.235 2.673 16.788 1.00 98.19 219 VAL A N 1
ATOM 1792 C CA . VAL A 1 219 ? -3.475 2.022 16.318 1.00 98.19 219 VAL A CA 1
ATOM 1793 C C . VAL A 1 219 ? -3.900 0.908 17.276 1.00 98.19 219 VAL A C 1
ATOM 1795 O O . VAL A 1 219 ? -5.053 0.863 17.701 1.00 98.19 219 VAL A O 1
ATOM 1798 N N . VAL A 1 220 ? -2.967 0.045 17.694 1.00 97.00 220 VAL A N 1
ATOM 1799 C CA . VAL A 1 220 ? -3.258 -1.041 18.648 1.00 97.00 220 VAL A CA 1
ATOM 1800 C C . VAL A 1 220 ? -3.731 -0.492 19.999 1.00 97.00 220 VAL A C 1
ATOM 1802 O O . VAL A 1 220 ? -4.654 -1.046 20.599 1.00 97.00 220 VAL A O 1
ATOM 1805 N N . ARG A 1 221 ? -3.134 0.604 20.489 1.00 96.12 221 ARG A N 1
ATOM 1806 C CA . ARG A 1 221 ? -3.589 1.286 21.713 1.00 96.12 221 ARG A CA 1
ATOM 1807 C C . ARG A 1 221 ? -4.989 1.867 21.545 1.00 96.12 221 ARG A C 1
ATOM 1809 O O . ARG A 1 221 ? -5.819 1.620 22.415 1.00 96.12 221 ARG A O 1
ATOM 1816 N N . GLY A 1 222 ? -5.254 2.556 20.433 1.00 95.12 222 GLY A N 1
ATOM 1817 C CA . GLY A 1 222 ? -6.567 3.125 20.118 1.00 95.12 222 GLY A CA 1
ATOM 1818 C C . GLY A 1 222 ? -7.662 2.060 20.076 1.00 95.12 222 GLY A C 1
ATOM 1819 O O . GLY A 1 222 ? -8.702 2.201 20.725 1.00 95.12 222 GLY A O 1
ATOM 1820 N N . TRP A 1 223 ? -7.383 0.935 19.414 1.00 94.06 223 TRP A N 1
ATOM 1821 C CA . TRP A 1 223 ? -8.266 -0.230 19.408 1.00 94.06 223 TRP A CA 1
ATOM 1822 C C . TRP A 1 223 ? -8.524 -0.766 20.822 1.00 94.06 223 TRP A C 1
ATOM 1824 O O . TRP A 1 223 ? -9.677 -0.888 21.229 1.00 94.06 223 TRP A O 1
ATOM 1834 N N . ARG A 1 224 ? -7.472 -1.015 21.615 1.00 91.00 224 ARG A N 1
ATOM 1835 C CA . ARG A 1 224 ? -7.610 -1.515 22.995 1.00 91.00 224 ARG A CA 1
ATOM 1836 C C . ARG A 1 224 ? -8.351 -0.550 23.924 1.00 91.00 224 ARG A C 1
ATOM 1838 O O . ARG A 1 224 ? -9.016 -1.000 24.852 1.00 91.00 224 ARG A O 1
ATOM 1845 N N . SER A 1 225 ? -8.230 0.763 23.729 1.00 86.62 225 SER A N 1
ATOM 1846 C CA . SER A 1 225 ? -9.015 1.736 24.500 1.00 86.62 225 SER A CA 1
ATOM 1847 C C . SER A 1 225 ? -10.484 1.749 24.084 1.00 86.62 225 SER A C 1
ATOM 1849 O O . SER A 1 225 ? -11.352 1.826 24.948 1.00 86.62 225 SER A O 1
ATOM 1851 N N . SER A 1 226 ? -10.769 1.610 22.787 1.00 78.50 226 SER A N 1
ATOM 1852 C CA . SER A 1 226 ? -12.139 1.536 22.273 1.00 78.50 226 SER A CA 1
ATOM 1853 C C . SER A 1 226 ? -12.860 0.279 22.769 1.00 78.50 226 SER A C 1
ATOM 1855 O O . SER A 1 226 ? -13.993 0.366 23.237 1.00 78.50 226 SER A O 1
ATOM 1857 N N . THR A 1 227 ? -12.188 -0.877 22.796 1.00 66.81 227 THR A N 1
ATOM 1858 C CA . THR A 1 227 ? -12.787 -2.110 23.328 1.00 66.81 227 THR A CA 1
ATOM 1859 C C . THR A 1 227 ? -13.051 -2.035 24.828 1.00 66.81 227 THR A C 1
ATOM 1861 O O . THR A 1 227 ? -14.065 -2.561 25.278 1.00 66.81 227 THR A O 1
ATOM 1864 N N . LYS A 1 228 ? -12.208 -1.341 25.607 1.00 59.25 228 LYS A N 1
ATOM 1865 C CA . LYS A 1 228 ? -12.470 -1.072 27.033 1.00 59.25 228 LYS A CA 1
ATOM 1866 C C . LYS A 1 228 ? -13.719 -0.219 27.242 1.00 59.25 228 LYS A C 1
ATOM 1868 O O . LYS A 1 228 ? -14.496 -0.497 28.145 1.00 59.25 228 LYS A O 1
ATOM 1873 N N . LEU A 1 229 ? -13.930 0.792 26.403 1.00 55.69 229 LEU A N 1
ATOM 1874 C CA . LEU A 1 229 ? -15.136 1.623 26.455 1.00 55.69 229 LEU A CA 1
ATOM 1875 C C . LEU A 1 229 ? -16.386 0.819 26.065 1.00 55.69 229 LEU A C 1
ATOM 1877 O O . LEU A 1 229 ? -17.401 0.905 26.749 1.00 55.69 229 LEU A O 1
ATOM 1881 N N . ASN A 1 230 ? -16.285 -0.044 25.051 1.00 50.75 230 ASN A N 1
ATOM 1882 C CA . ASN A 1 230 ? -17.387 -0.925 24.660 1.00 50.75 230 ASN A CA 1
ATOM 1883 C C . ASN A 1 230 ? -17.675 -2.000 25.725 1.00 50.75 230 ASN A C 1
ATOM 1885 O O . ASN A 1 230 ? -18.834 -2.265 26.023 1.00 50.75 230 ASN A O 1
ATOM 1889 N N . THR A 1 231 ? -16.656 -2.567 26.377 1.00 46.88 231 THR A N 1
ATOM 1890 C CA . THR A 1 231 ? -16.843 -3.511 27.502 1.00 46.88 231 THR A CA 1
ATOM 1891 C C . THR A 1 231 ? -17.351 -2.838 28.777 1.00 46.88 231 THR A C 1
ATOM 1893 O O . THR A 1 231 ? -18.093 -3.464 29.526 1.00 46.88 231 THR A O 1
ATOM 1896 N N . LEU A 1 232 ? -17.049 -1.556 29.006 1.00 37.28 232 LEU A N 1
ATOM 1897 C CA . LEU A 1 232 ? -17.707 -0.761 30.050 1.00 37.28 232 LEU A CA 1
ATOM 1898 C C . LEU A 1 232 ? -19.179 -0.468 29.714 1.00 37.28 232 LEU A C 1
ATOM 1900 O O . LEU A 1 232 ? -19.989 -0.390 30.633 1.00 37.28 232 LEU A O 1
ATOM 1904 N N . SER A 1 233 ? -19.552 -0.388 28.430 1.00 38.31 233 SER A N 1
ATOM 1905 C CA . SER A 1 233 ? -20.966 -0.324 28.021 1.00 38.31 233 SER A CA 1
ATOM 1906 C C . SER A 1 233 ? -21.705 -1.662 28.185 1.00 38.31 233 SER A C 1
ATOM 1908 O O . SER A 1 233 ? -22.901 -1.666 28.456 1.00 38.31 233 SER A O 1
ATOM 1910 N N . PHE A 1 234 ? -20.996 -2.800 28.148 1.00 38.53 234 PHE A N 1
ATOM 1911 C CA . PHE A 1 234 ? -21.586 -4.129 28.387 1.00 38.53 234 PHE A CA 1
ATOM 1912 C C . PHE A 1 234 ? -22.048 -4.355 29.837 1.00 38.53 234 PHE A C 1
ATOM 1914 O O . PHE A 1 234 ? -22.918 -5.188 30.071 1.00 38.53 234 PHE A O 1
ATOM 1921 N N . PHE A 1 235 ? -21.536 -3.597 30.813 1.00 45.53 235 PHE A N 1
ATOM 1922 C CA . PHE A 1 235 ? -22.060 -3.611 32.188 1.00 45.53 235 PHE A CA 1
ATOM 1923 C C . PHE A 1 235 ? -23.218 -2.618 32.404 1.00 45.53 235 PHE A C 1
ATOM 1925 O O . PHE A 1 235 ? -23.618 -2.373 33.542 1.00 45.53 235 PHE A O 1
ATOM 1932 N N . GLY A 1 236 ? -23.773 -2.050 31.326 1.00 38.56 236 GLY A N 1
ATOM 1933 C CA . GLY A 1 236 ? -24.774 -0.992 31.387 1.00 38.56 236 GLY A CA 1
ATOM 1934 C C . GLY A 1 236 ? -25.752 -0.970 30.211 1.00 38.56 236 GLY A C 1
ATOM 1935 O O . GLY A 1 236 ? -25.848 0.062 29.556 1.00 38.56 236 GLY A O 1
ATOM 1936 N N . ARG A 1 237 ? -26.521 -2.062 30.062 1.00 37.84 237 ARG A N 1
ATOM 1937 C CA . ARG A 1 237 ? -27.932 -2.174 29.601 1.00 37.84 237 ARG A CA 1
ATOM 1938 C C . ARG A 1 237 ? -28.200 -3.063 28.380 1.00 37.84 237 ARG A C 1
ATOM 1940 O O . ARG A 1 237 ? -27.631 -2.868 27.317 1.00 37.84 237 ARG A O 1
ATOM 1947 N N . ASP A 1 238 ? -29.141 -3.974 28.642 1.00 32.22 238 ASP A N 1
ATOM 1948 C CA . ASP A 1 238 ? -30.147 -4.642 27.812 1.00 32.22 238 ASP A CA 1
ATOM 1949 C C . ASP A 1 238 ? -29.773 -5.142 26.410 1.00 32.22 238 ASP A C 1
ATOM 1951 O O . ASP A 1 238 ? -29.447 -4.405 25.484 1.00 32.22 238 ASP A O 1
ATOM 1955 N N . VAL A 1 239 ? -29.906 -6.464 26.297 1.00 31.53 239 VAL A N 1
ATOM 1956 C CA . VAL A 1 239 ? -29.832 -7.285 25.093 1.00 31.53 239 VAL A CA 1
ATOM 1957 C C . VAL A 1 239 ? -31.134 -7.162 24.301 1.00 31.53 239 VAL A C 1
ATOM 1959 O O . VAL A 1 239 ? -32.178 -7.545 24.816 1.00 31.53 239 VAL A O 1
ATOM 1962 N N . GLU A 1 240 ? 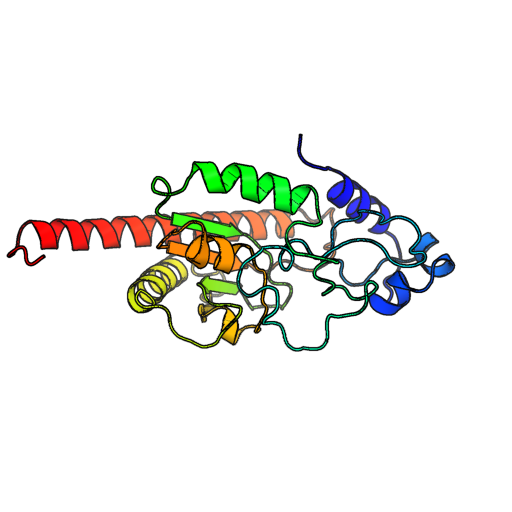-31.037 -6.745 23.041 1.00 30.77 240 GLU A N 1
ATOM 1963 C CA . GLU A 1 240 ? -31.929 -7.097 21.918 1.00 30.77 240 GLU A CA 1
ATOM 1964 C C . GLU A 1 240 ? -31.072 -6.958 20.637 1.00 30.77 240 GLU A C 1
ATOM 1966 O O . GLU A 1 240 ? -30.542 -5.876 20.397 1.00 30.77 240 GLU A O 1
ATOM 1971 N N . PHE A 1 241 ? -30.790 -7.940 19.774 1.00 37.16 241 PHE A N 1
ATOM 1972 C CA . PHE A 1 241 ? -31.070 -9.374 19.632 1.00 37.16 241 PHE A CA 1
ATOM 1973 C C . PHE A 1 241 ? -29.755 -10.089 19.275 1.00 37.16 241 PHE A C 1
ATOM 1975 O O . PHE A 1 241 ? -28.911 -9.449 18.602 1.00 37.16 241 PHE A O 1
#